Protein AF-A0A1Z5TEG1-F1 (afdb_monomer_lite)

Secondary structure (DSSP, 8-state):
---S----HHHHHHHHHHHHHHHHHHHHHHTGGGGGGG----PPPPTTT--EEEE----TT---GGGG--EEEE-GGG-TT--HHHHHHHHHHTT--SSTHHHHHHHHHHHHH-SS---TTSPP--TT--PPP-----GGGS--HHHHHHHHHHHHHHHHHHHHHHHTT----HHHHHHHHHHHHHHHHHS-------PPPP----------------

Sequence (218 aa):
MYEEDDISSLGHSELEQHRELRDMVRIAAWEMPLLTTLHQPFTPPDRKALPLRWRYTTYMGEHHPASRKVVVEFQPAHIQSLTPPQRAKLCKLAAQNKRFLGDTIQKLLAEAQDTTDTFADVPLDTRHVKRTPKPKFPREWLLTAERKAELEGLRRRELLEEGRKVEGNLLVSGVGAIEQQRAIDAKRAEEPVMAEARQPVGRGKMGRKEMGQQRVQR

InterPro domains:
  IPR019349 Small ribosomal subunit protein mS35, mitochondrial, conserved domain [PF10213] (94-141)
  IPR039848 Small ribosomal subunit protein mS35, mitochondrial [PTHR13490] (2-95)

Radius of gyration: 43.0 Å; chains: 1; bounding box: 97×80×105 Å

pLDDT: mean 82.88, std 16.45, range [39.56, 98.44]

Foldseek 3Di:
DDPPPDDDPVVVVVVVVVVVVVVVVVCVVPVVVVCVVVDDDDDDDDCLVVQKDKDADDPVPDDDPCRPDIDIDGDLVSDPVADPLLSLQLLQQPDDDPPCVVVVVVVSSVVSPDPPDSCPVPDRDCVVPDDDDDDDDDPLPPCDPVNVVVVVVVVVVVVVVVVVCVVVVVDDDPVVVVVVVVVVVVVVVVPPPPDPDDDDDDDDDDDDDDDDDDDDDD

Structure (mmCIF, N/CA/C/O backbone):
data_AF-A0A1Z5TEG1-F1
#
_entry.id   AF-A0A1Z5TEG1-F1
#
loop_
_atom_site.group_PDB
_atom_site.id
_atom_site.type_symbol
_atom_site.label_atom_id
_atom_site.label_alt_id
_atom_site.label_comp_id
_atom_site.label_asym_id
_atom_site.label_entity_id
_atom_site.label_seq_id
_atom_site.pdbx_PDB_ins_code
_atom_site.Cartn_x
_atom_site.Cartn_y
_atom_site.Cartn_z
_atom_site.occupancy
_atom_site.B_iso_or_equiv
_atom_site.auth_seq_id
_atom_site.auth_comp_id
_atom_site.auth_asym_id
_atom_site.auth_atom_id
_atom_site.pdbx_PDB_model_num
ATOM 1 N N . MET A 1 1 ? 61.900 -22.497 -8.285 1.00 68.38 1 MET A N 1
ATOM 2 C CA . MET A 1 1 ? 61.947 -21.122 -7.752 1.00 68.38 1 MET A CA 1
ATOM 3 C C . MET A 1 1 ? 60.593 -20.514 -8.071 1.00 68.38 1 MET A C 1
ATOM 5 O O . MET A 1 1 ? 60.132 -20.745 -9.178 1.00 68.38 1 MET A O 1
ATOM 9 N N . TYR A 1 2 ? 59.900 -19.917 -7.102 1.00 75.56 2 TYR A N 1
ATOM 10 C CA . TYR A 1 2 ? 58.650 -19.195 -7.374 1.00 75.56 2 TYR A CA 1
ATOM 11 C C . TYR A 1 2 ? 59.035 -17.783 -7.823 1.00 75.56 2 TYR A C 1
ATOM 13 O O . TYR A 1 2 ? 59.882 -17.179 -7.169 1.00 75.56 2 TYR A O 1
ATOM 21 N N . GLU A 1 3 ? 58.490 -17.308 -8.942 1.00 86.50 3 GLU A N 1
ATOM 22 C CA . GLU A 1 3 ? 58.915 -16.058 -9.603 1.00 86.50 3 GLU A CA 1
ATOM 23 C C . GLU A 1 3 ? 58.128 -14.824 -9.124 1.00 86.50 3 GLU A C 1
ATOM 25 O O . GLU A 1 3 ? 58.404 -13.723 -9.567 1.00 86.50 3 GLU A O 1
ATOM 30 N N . GLU A 1 4 ? 57.191 -14.989 -8.176 1.00 84.94 4 GLU A N 1
ATOM 31 C CA . GLU A 1 4 ? 56.358 -13.908 -7.600 1.00 84.94 4 GLU A CA 1
ATOM 32 C C . GLU A 1 4 ? 55.455 -13.159 -8.607 1.00 84.94 4 GLU A C 1
ATOM 34 O O . GLU A 1 4 ? 54.822 -12.169 -8.252 1.00 84.94 4 GLU A O 1
ATOM 39 N N . ASP A 1 5 ? 55.300 -13.690 -9.822 1.00 91.44 5 ASP A N 1
ATOM 40 C CA . ASP A 1 5 ? 54.539 -13.066 -10.916 1.00 91.44 5 ASP A CA 1
ATOM 41 C C . ASP A 1 5 ? 53.019 -13.325 -10.885 1.00 91.44 5 ASP A C 1
ATOM 43 O O . ASP A 1 5 ? 52.282 -12.796 -11.720 1.00 91.44 5 ASP A O 1
ATOM 47 N N . ASP A 1 6 ? 52.526 -14.131 -9.938 1.00 91.88 6 ASP A N 1
ATOM 48 C CA . ASP A 1 6 ? 51.104 -14.467 -9.832 1.00 91.88 6 ASP A CA 1
ATOM 49 C C . ASP A 1 6 ? 50.590 -14.433 -8.387 1.00 91.88 6 ASP A C 1
ATOM 51 O O . ASP A 1 6 ? 51.302 -14.751 -7.424 1.00 91.88 6 ASP A O 1
ATOM 55 N N . ILE A 1 7 ? 49.323 -14.047 -8.247 1.00 93.31 7 ILE A N 1
ATOM 56 C CA . ILE A 1 7 ? 48.611 -13.965 -6.973 1.00 93.31 7 ILE A CA 1
ATOM 57 C C . ILE A 1 7 ? 47.849 -15.260 -6.681 1.00 93.31 7 ILE A C 1
ATOM 59 O O . ILE A 1 7 ? 47.614 -16.102 -7.545 1.00 93.31 7 ILE A O 1
ATOM 63 N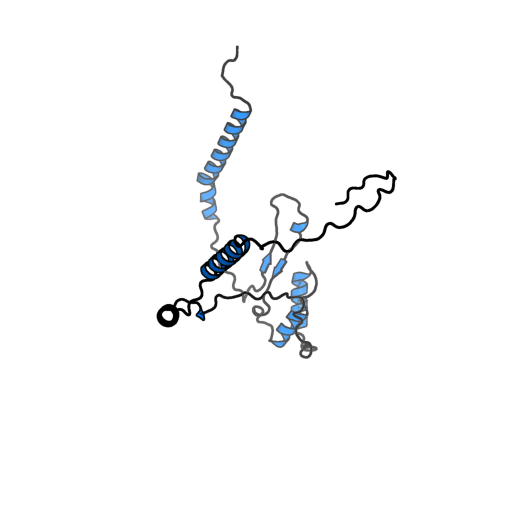 N . SER A 1 8 ? 47.434 -15.430 -5.426 1.00 94.56 8 SER A N 1
ATOM 64 C CA . SER A 1 8 ? 46.619 -16.580 -5.030 1.00 94.56 8 SER A CA 1
ATOM 65 C C . SER A 1 8 ? 45.250 -16.574 -5.725 1.00 94.56 8 SER A C 1
ATOM 67 O O . SER A 1 8 ? 44.748 -15.532 -6.148 1.00 94.56 8 SER A O 1
ATOM 69 N N . SER A 1 9 ? 44.588 -17.733 -5.782 1.00 94.44 9 SER A N 1
ATOM 70 C CA . SER A 1 9 ? 43.227 -17.848 -6.329 1.00 94.44 9 SER A CA 1
ATOM 71 C C . SER A 1 9 ? 42.217 -16.930 -5.627 1.00 94.44 9 SER A C 1
ATOM 73 O O . SER A 1 9 ? 41.330 -16.380 -6.278 1.00 94.44 9 SER A O 1
ATOM 75 N N . LEU A 1 10 ? 42.378 -16.715 -4.315 1.00 96.75 10 LEU A N 1
ATOM 76 C CA . LEU A 1 10 ? 41.586 -15.745 -3.559 1.00 96.75 10 LEU A CA 1
ATOM 77 C C . LEU A 1 10 ? 41.874 -14.311 -4.031 1.00 96.75 10 LEU A C 1
ATOM 79 O O . LEU A 1 10 ? 40.934 -13.563 -4.287 1.00 96.75 10 LEU A O 1
ATOM 83 N N . GLY A 1 11 ? 43.147 -13.956 -4.234 1.00 96.06 11 GLY A N 1
ATOM 84 C CA . GLY A 1 11 ? 43.536 -12.649 -4.772 1.00 96.06 11 GLY A CA 1
ATOM 85 C C . GLY A 1 11 ? 42.970 -12.388 -6.171 1.00 96.06 11 GLY A C 1
ATOM 86 O O . GLY A 1 11 ? 42.481 -11.293 -6.440 1.00 96.06 11 GLY A O 1
ATOM 87 N N . HIS A 1 12 ? 42.949 -13.399 -7.047 1.00 96.69 12 HIS A N 1
ATOM 88 C CA . HIS A 1 12 ? 42.282 -13.297 -8.353 1.00 96.69 12 HIS A CA 1
ATOM 89 C C . HIS A 1 12 ? 40.778 -13.056 -8.222 1.00 96.69 12 HIS A C 1
ATOM 91 O O . HIS A 1 12 ? 40.229 -12.244 -8.962 1.00 96.69 12 HIS A O 1
ATOM 97 N N . SER A 1 13 ? 40.110 -13.709 -7.264 1.00 96.38 13 SER A N 1
ATOM 98 C CA . SER A 1 13 ? 38.674 -13.502 -7.037 1.00 96.38 13 SER A CA 1
ATOM 99 C C . SER A 1 13 ? 38.347 -12.076 -6.574 1.00 96.38 13 SER A C 1
ATOM 101 O O . SER A 1 13 ? 37.372 -11.490 -7.040 1.00 96.38 13 SER A O 1
ATOM 103 N N . GLU A 1 14 ? 39.190 -11.482 -5.724 1.00 96.69 14 GLU A N 1
ATOM 104 C CA . GLU A 1 14 ? 39.048 -10.087 -5.290 1.00 96.69 14 GLU A CA 1
ATOM 105 C C . GLU A 1 14 ? 39.321 -9.108 -6.440 1.00 96.69 14 GLU A C 1
ATOM 107 O O . GLU A 1 14 ? 38.590 -8.131 -6.627 1.00 96.69 14 GLU A O 1
ATOM 112 N N . LEU A 1 15 ? 40.348 -9.384 -7.252 1.00 96.56 15 LEU A N 1
ATOM 113 C CA . LEU A 1 15 ? 40.661 -8.589 -8.437 1.00 96.56 15 LEU A CA 1
ATOM 114 C C . LEU A 1 15 ? 39.496 -8.596 -9.438 1.00 96.56 15 LEU A C 1
ATOM 116 O O . LEU A 1 15 ? 39.177 -7.549 -10.006 1.00 96.56 15 LEU A O 1
ATOM 120 N N . GLU A 1 16 ? 38.851 -9.747 -9.637 1.00 96.88 16 GLU A N 1
ATOM 121 C CA . GLU A 1 16 ? 37.709 -9.889 -10.541 1.00 96.88 16 GLU A CA 1
ATOM 122 C C . GLU A 1 16 ? 36.486 -9.114 -10.038 1.00 96.88 16 GLU A C 1
ATOM 124 O O . GLU A 1 16 ? 35.925 -8.318 -10.788 1.00 96.88 16 GLU A O 1
ATOM 129 N N . GLN A 1 17 ? 36.154 -9.207 -8.746 1.00 97.38 17 GLN A N 1
ATOM 130 C CA . GLN A 1 17 ? 35.106 -8.372 -8.139 1.00 97.38 17 GLN A CA 1
ATOM 131 C C . GLN A 1 17 ? 35.371 -6.875 -8.349 1.00 97.38 17 GLN A C 1
ATOM 133 O O . GLN A 1 17 ? 34.463 -6.093 -8.644 1.00 97.38 17 GLN A O 1
ATOM 138 N N . HIS A 1 18 ? 36.630 -6.449 -8.219 1.00 97.88 18 HIS A N 1
ATOM 139 C CA . HIS A 1 18 ? 36.997 -5.058 -8.451 1.00 97.88 18 HIS A CA 1
ATOM 140 C C . HIS A 1 18 ? 36.838 -4.653 -9.928 1.00 97.88 18 HIS A C 1
ATOM 142 O O . HIS A 1 18 ? 36.451 -3.517 -10.215 1.00 97.88 18 HIS A O 1
ATOM 148 N N . ARG A 1 19 ? 37.104 -5.557 -10.879 1.00 97.81 19 ARG A N 1
ATOM 149 C CA . ARG A 1 19 ? 36.841 -5.327 -12.311 1.00 97.81 19 ARG A CA 1
ATOM 150 C C . ARG A 1 19 ? 35.345 -5.194 -12.585 1.00 97.81 19 ARG A C 1
ATOM 152 O O . ARG A 1 19 ? 34.954 -4.202 -13.197 1.00 97.81 19 ARG A O 1
ATOM 159 N N . GLU A 1 20 ? 34.523 -6.093 -12.047 1.00 97.81 20 GLU A N 1
ATOM 160 C CA . GLU A 1 20 ? 33.058 -6.025 -12.152 1.00 97.81 20 GLU A CA 1
ATOM 161 C C . GLU A 1 20 ? 32.520 -4.691 -11.616 1.00 97.81 20 GLU A C 1
ATOM 163 O O . GLU A 1 20 ? 31.719 -4.019 -12.270 1.00 97.81 20 GLU A O 1
ATOM 168 N N . LEU A 1 21 ? 33.011 -4.249 -10.454 1.00 98.12 21 LEU A N 1
ATOM 169 C CA . LEU A 1 21 ? 32.634 -2.960 -9.876 1.00 98.12 21 LEU A CA 1
ATOM 170 C C . LEU A 1 21 ? 32.994 -1.806 -10.815 1.00 98.12 21 LEU A C 1
ATOM 172 O O . LEU A 1 21 ? 32.171 -0.919 -11.051 1.00 98.12 21 LEU A O 1
ATOM 176 N N . ARG A 1 22 ? 34.210 -1.804 -11.370 1.00 97.94 22 ARG A N 1
ATOM 177 C CA . ARG A 1 22 ? 34.641 -0.764 -12.316 1.00 97.94 22 ARG A CA 1
ATOM 178 C C . ARG A 1 22 ? 33.792 -0.755 -13.579 1.00 97.94 22 ARG A C 1
ATOM 180 O O . ARG A 1 22 ? 33.526 0.326 -14.104 1.00 97.94 22 ARG A O 1
ATOM 187 N N . ASP A 1 23 ? 33.354 -1.916 -14.045 1.00 98.19 23 ASP A N 1
ATOM 188 C CA . ASP A 1 23 ? 32.454 -2.031 -15.186 1.00 98.19 23 ASP A CA 1
ATOM 189 C C . ASP A 1 23 ? 31.074 -1.447 -14.863 1.00 98.19 23 ASP A C 1
ATOM 191 O O . ASP A 1 23 ? 30.570 -0.629 -15.633 1.00 98.19 23 ASP A O 1
ATOM 195 N N . MET A 1 24 ? 30.516 -1.737 -13.682 1.00 98.12 24 MET A N 1
ATOM 196 C CA . MET A 1 24 ? 29.267 -1.115 -13.224 1.00 98.12 24 MET A CA 1
ATOM 197 C C . MET A 1 24 ? 29.393 0.407 -13.090 1.00 98.12 24 MET A C 1
ATOM 199 O O . MET A 1 24 ? 28.499 1.142 -13.510 1.00 98.12 24 MET A O 1
ATOM 203 N N . VAL A 1 25 ? 30.517 0.905 -12.561 1.00 98.31 25 VAL A N 1
ATOM 204 C CA . VAL A 1 25 ? 30.799 2.348 -12.472 1.00 98.31 25 VAL A CA 1
ATOM 205 C C . VAL A 1 25 ? 30.913 2.974 -13.862 1.00 98.31 25 VAL A C 1
ATOM 207 O O . VAL A 1 25 ? 30.425 4.083 -14.072 1.00 98.31 25 VAL A O 1
ATOM 210 N N . ARG A 1 26 ? 31.507 2.271 -14.833 1.00 98.44 26 ARG A N 1
ATOM 211 C CA . ARG A 1 26 ? 31.599 2.741 -16.221 1.00 98.44 26 ARG A CA 1
ATOM 212 C C . ARG A 1 26 ? 30.210 2.867 -16.851 1.00 98.44 26 ARG A C 1
ATOM 214 O O . ARG A 1 26 ? 29.915 3.912 -17.424 1.00 98.44 26 ARG A O 1
ATOM 221 N N . ILE A 1 27 ? 29.352 1.859 -16.686 1.00 98.00 27 ILE A N 1
ATOM 222 C CA . ILE A 1 27 ? 27.951 1.892 -17.141 1.00 98.00 27 ILE A CA 1
ATOM 223 C C . ILE A 1 27 ? 27.207 3.055 -16.471 1.00 98.00 27 ILE A C 1
ATOM 225 O O . ILE A 1 27 ? 26.532 3.837 -17.139 1.00 98.00 27 ILE A O 1
ATOM 229 N N . ALA A 1 28 ? 27.376 3.234 -15.160 1.00 97.62 28 ALA A N 1
ATOM 230 C CA . ALA A 1 28 ? 26.744 4.323 -14.422 1.00 97.62 28 ALA A CA 1
ATOM 231 C C . ALA A 1 28 ? 27.197 5.717 -14.884 1.00 97.62 28 ALA A C 1
ATOM 233 O O . ALA A 1 28 ? 26.381 6.633 -14.954 1.00 97.62 28 ALA A O 1
ATOM 234 N N . ALA A 1 29 ? 28.479 5.884 -15.205 1.00 97.56 29 ALA A N 1
ATOM 235 C CA . ALA A 1 29 ? 29.028 7.165 -15.633 1.00 97.56 29 ALA A CA 1
ATOM 236 C C . ALA A 1 29 ? 28.667 7.514 -17.083 1.00 97.56 29 ALA A C 1
ATOM 238 O O . ALA A 1 29 ? 28.408 8.680 -17.377 1.00 97.56 29 ALA A O 1
ATOM 239 N N . TRP A 1 30 ? 28.655 6.527 -17.984 1.00 97.00 30 TRP A N 1
ATOM 240 C CA . TRP A 1 30 ? 28.601 6.782 -19.427 1.00 97.00 30 TRP A CA 1
ATOM 241 C C . TRP A 1 30 ? 27.304 6.330 -20.100 1.00 97.00 30 TRP A C 1
ATOM 243 O O . TRP A 1 30 ? 26.863 6.987 -21.039 1.00 97.00 30 TRP A O 1
ATOM 253 N N . GLU A 1 31 ? 26.661 5.262 -19.622 1.00 97.19 31 GLU A N 1
ATOM 254 C CA . GLU A 1 31 ? 25.432 4.732 -20.230 1.00 97.19 31 GLU A CA 1
ATOM 255 C C . GLU A 1 31 ? 24.169 5.226 -19.521 1.00 97.19 31 GLU A C 1
ATOM 257 O O . GLU A 1 31 ? 23.222 5.661 -20.176 1.00 97.19 31 GLU A O 1
ATOM 262 N N . MET A 1 32 ? 24.144 5.228 -18.183 1.00 96.12 32 MET A N 1
ATOM 263 C CA . MET A 1 32 ? 22.961 5.655 -17.419 1.00 96.12 32 MET A CA 1
ATOM 264 C C . MET A 1 32 ? 22.486 7.082 -17.753 1.00 96.12 32 MET A C 1
ATOM 266 O O . MET A 1 32 ? 21.273 7.267 -17.871 1.00 96.12 32 MET A O 1
ATOM 270 N N . PRO A 1 33 ? 23.355 8.096 -17.969 1.00 97.06 33 PRO A N 1
ATOM 271 C CA . PRO A 1 33 ? 22.891 9.431 -18.352 1.00 97.06 33 PRO A CA 1
ATOM 272 C C . PRO A 1 33 ? 22.141 9.449 -19.689 1.00 97.06 33 PRO A C 1
ATOM 274 O O . PRO A 1 33 ? 21.236 10.267 -19.866 1.00 97.06 33 PRO A O 1
ATOM 277 N N . LEU A 1 34 ? 22.452 8.521 -20.603 1.00 96.75 34 LEU A N 1
ATOM 278 C CA . LEU A 1 34 ? 21.774 8.401 -21.895 1.00 96.75 34 LEU A CA 1
ATOM 279 C C . LEU A 1 34 ? 20.308 7.983 -21.729 1.00 96.75 34 LEU A C 1
ATOM 281 O O . LEU A 1 34 ? 19.472 8.388 -22.537 1.00 96.75 34 LEU A O 1
ATOM 285 N N . LEU A 1 35 ? 19.956 7.270 -20.651 1.00 96.06 35 LEU A N 1
ATOM 286 C CA . LEU A 1 35 ? 18.567 6.895 -20.348 1.00 96.06 35 LEU A CA 1
ATOM 287 C C . LEU A 1 35 ? 17.663 8.108 -20.100 1.00 96.06 35 LEU A C 1
ATOM 289 O O . LEU A 1 35 ? 16.452 8.010 -20.292 1.00 96.06 35 LEU A O 1
ATOM 293 N N . THR A 1 36 ? 18.232 9.265 -19.744 1.00 95.94 36 THR A N 1
ATOM 294 C CA . THR A 1 36 ? 17.483 10.524 -19.596 1.00 95.94 36 THR A CA 1
ATOM 295 C C . THR A 1 36 ? 16.748 10.894 -20.885 1.00 95.94 36 THR A C 1
ATOM 297 O O . THR A 1 36 ? 15.650 11.439 -20.833 1.00 95.94 36 THR A O 1
ATOM 300 N N . THR A 1 37 ? 17.307 10.547 -22.049 1.00 95.94 37 THR A N 1
ATOM 301 C CA . THR A 1 37 ? 16.676 10.809 -23.354 1.00 95.94 37 THR A CA 1
ATOM 302 C C . THR A 1 37 ? 15.395 10.002 -23.575 1.00 95.94 37 THR A C 1
ATOM 304 O O . THR A 1 37 ? 14.508 10.441 -24.302 1.00 95.94 37 THR A O 1
ATOM 307 N N . LEU A 1 38 ? 15.271 8.847 -22.916 1.00 96.56 38 LEU A N 1
ATOM 308 C CA . LEU A 1 38 ? 14.116 7.950 -22.992 1.00 96.56 38 LEU A CA 1
ATOM 309 C C . LEU A 1 38 ? 13.115 8.189 -21.852 1.00 96.56 38 LEU A C 1
ATOM 311 O O . LEU A 1 38 ? 12.121 7.471 -21.731 1.00 96.56 38 LEU A O 1
ATOM 315 N N . HIS A 1 39 ? 13.375 9.176 -20.992 1.00 96.38 39 HIS A N 1
ATOM 316 C CA . HIS A 1 39 ? 12.526 9.472 -19.852 1.00 96.38 39 HIS A CA 1
ATOM 317 C C . HIS A 1 39 ? 11.168 10.024 -20.297 1.00 96.38 39 HIS A C 1
ATOM 319 O O . HIS A 1 39 ? 11.077 10.986 -21.058 1.00 96.38 39 HIS A O 1
ATOM 325 N N . GLN A 1 40 ? 10.102 9.449 -19.743 1.00 95.50 40 GLN A N 1
ATOM 326 C CA . GLN A 1 40 ? 8.751 9.989 -19.836 1.00 95.50 40 GLN A CA 1
ATOM 327 C C . GLN A 1 40 ? 8.311 10.478 -18.449 1.00 95.50 40 GLN A C 1
ATOM 329 O O . GLN A 1 40 ? 8.408 9.707 -17.485 1.00 95.50 40 GLN A O 1
ATOM 334 N N . PRO A 1 41 ? 7.822 11.728 -18.316 1.00 96.00 41 PRO A N 1
ATOM 335 C CA . PRO A 1 41 ? 7.363 12.237 -17.033 1.00 96.00 41 PRO A CA 1
ATOM 336 C C . PRO A 1 41 ? 6.126 11.467 -16.564 1.00 96.00 41 PRO A C 1
ATOM 338 O O . PRO A 1 41 ? 5.229 11.146 -17.346 1.00 96.00 41 PRO A O 1
ATOM 341 N N . PHE A 1 42 ? 6.056 11.191 -15.263 1.00 96.62 42 PHE A N 1
ATOM 342 C CA . PHE A 1 42 ? 4.901 10.515 -14.686 1.00 96.62 42 PHE A CA 1
ATOM 343 C C . PHE A 1 42 ? 3.678 11.437 -14.683 1.00 96.62 42 PHE A C 1
ATOM 345 O O . PHE A 1 42 ? 3.635 12.434 -13.962 1.00 96.62 42 PHE A O 1
ATOM 352 N N . THR A 1 43 ? 2.650 11.061 -15.439 1.00 93.88 43 THR A N 1
ATOM 353 C CA . THR A 1 43 ? 1.330 11.691 -15.379 1.00 93.88 43 THR A CA 1
ATOM 354 C C . THR A 1 43 ? 0.391 10.838 -14.524 1.00 93.88 43 THR A C 1
ATOM 356 O O . THR A 1 43 ? 0.189 9.662 -14.849 1.00 93.88 43 THR A O 1
ATOM 359 N N . PRO A 1 44 ? -0.210 11.377 -13.446 1.00 93.25 44 PRO A N 1
ATOM 360 C CA . PRO A 1 44 ? -1.139 10.608 -12.631 1.00 93.25 44 PRO A CA 1
ATOM 361 C C . PRO A 1 44 ? -2.369 10.210 -13.467 1.00 93.25 44 PRO A C 1
ATOM 363 O O . PRO A 1 44 ? -2.957 11.072 -14.123 1.00 93.25 44 PRO A O 1
ATOM 366 N N . PRO A 1 45 ? -2.791 8.932 -13.454 1.00 89.62 45 PRO A N 1
ATOM 367 C CA . PRO A 1 45 ? -3.967 8.509 -14.202 1.00 89.62 45 PRO A CA 1
ATOM 368 C C . PRO A 1 45 ? -5.233 9.106 -13.581 1.00 89.62 45 PRO A C 1
ATOM 370 O O . PRO A 1 45 ? -5.439 9.018 -12.364 1.00 89.62 45 PRO A O 1
ATOM 373 N N . ASP A 1 46 ? -6.108 9.674 -14.415 1.00 89.25 46 ASP A N 1
ATOM 374 C CA . ASP A 1 46 ? -7.429 10.097 -13.958 1.00 89.25 46 ASP A CA 1
ATOM 375 C C . ASP A 1 46 ? -8.267 8.862 -13.612 1.00 89.25 46 ASP A C 1
ATOM 377 O O . ASP A 1 46 ? -8.599 8.037 -14.464 1.00 89.25 46 ASP A O 1
ATOM 381 N N . ARG A 1 47 ? -8.630 8.744 -12.334 1.00 83.44 47 ARG A N 1
ATOM 382 C CA . ARG A 1 47 ? -9.383 7.605 -11.794 1.00 83.44 47 ARG A CA 1
ATOM 383 C C . ARG A 1 47 ? -10.799 7.515 -12.353 1.00 83.44 47 ARG A C 1
ATOM 385 O O . ARG A 1 47 ? -11.400 6.449 -12.273 1.00 83.44 47 ARG A O 1
ATOM 392 N N . LYS A 1 48 ? -11.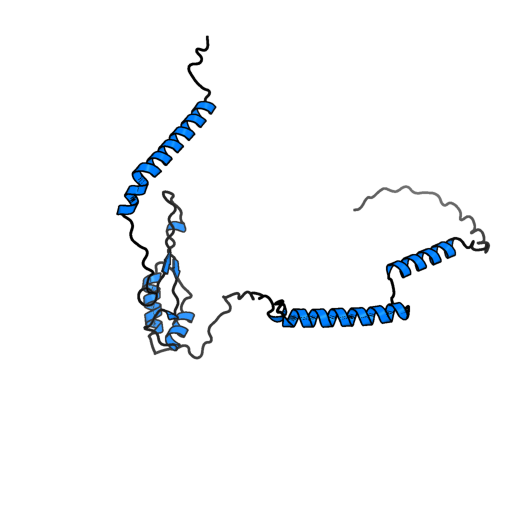336 8.618 -12.882 1.00 82.88 48 LYS A N 1
ATOM 393 C CA . LYS A 1 48 ? -12.650 8.655 -13.531 1.00 82.88 48 LYS A CA 1
ATOM 394 C C . LYS A 1 48 ? -12.606 8.023 -14.922 1.00 82.88 48 LYS A C 1
ATOM 396 O O . LYS A 1 48 ? -13.493 7.247 -15.255 1.00 82.88 48 LYS A O 1
ATOM 401 N N . ALA A 1 49 ? -11.570 8.338 -15.700 1.00 85.31 49 ALA A N 1
ATOM 402 C CA . ALA A 1 49 ? -11.370 7.798 -17.043 1.00 85.31 49 ALA A CA 1
ATOM 403 C C . ALA A 1 49 ? -10.809 6.365 -17.021 1.00 85.31 49 ALA A C 1
ATOM 405 O O . ALA A 1 49 ? -11.231 5.514 -17.798 1.00 85.31 49 ALA A O 1
ATOM 406 N N . LEU A 1 50 ? -9.880 6.083 -16.104 1.00 84.50 50 LEU A N 1
ATOM 407 C CA . LEU A 1 50 ? -9.195 4.797 -15.957 1.00 84.50 50 LEU A CA 1
ATOM 408 C C . LEU A 1 50 ? -9.416 4.240 -14.537 1.00 84.50 50 LEU A C 1
ATOM 410 O O . LEU A 1 50 ? -8.519 4.296 -13.691 1.00 84.50 50 LEU A O 1
ATOM 414 N N . PRO A 1 51 ? -10.612 3.696 -14.237 1.00 86.88 51 PRO A N 1
ATOM 415 C CA . PRO A 1 51 ? -10.959 3.234 -12.891 1.00 86.88 51 PRO A CA 1
ATOM 416 C C . PRO A 1 51 ? -10.293 1.906 -12.492 1.00 86.88 51 PRO A C 1
ATOM 418 O O . PRO A 1 51 ? -10.290 1.560 -11.308 1.00 86.88 51 PRO A O 1
ATOM 421 N N . LEU A 1 52 ? -9.755 1.152 -13.457 1.00 88.31 52 LEU A N 1
ATOM 422 C CA . LEU A 1 52 ? -9.183 -0.179 -13.249 1.00 88.31 52 LEU A CA 1
ATOM 423 C C . LEU A 1 52 ? -7.668 -0.112 -13.026 1.00 88.31 52 LEU A C 1
ATOM 425 O O . LEU A 1 52 ? -6.931 0.434 -13.845 1.00 88.31 52 LEU A O 1
ATOM 429 N N . ARG A 1 53 ? -7.188 -0.749 -11.956 1.00 90.44 53 ARG A N 1
ATOM 430 C CA . ARG A 1 53 ? -5.763 -0.943 -11.674 1.00 90.44 53 ARG A CA 1
ATOM 431 C C . ARG A 1 53 ? -5.369 -2.393 -11.920 1.00 90.44 53 ARG A C 1
ATOM 433 O O . ARG A 1 53 ? -5.819 -3.285 -11.204 1.00 90.44 53 ARG A O 1
ATOM 440 N N . TRP A 1 54 ? -4.484 -2.615 -12.886 1.00 89.19 54 TRP A N 1
ATOM 441 C CA . TRP A 1 54 ? -3.937 -3.933 -13.208 1.00 89.19 54 TRP A CA 1
ATOM 442 C C . TRP A 1 54 ? -2.560 -4.128 -12.571 1.00 89.19 54 TRP A C 1
ATOM 444 O O . TRP A 1 54 ? -1.729 -3.222 -12.586 1.00 89.19 54 TRP A O 1
ATOM 454 N N . ARG A 1 55 ? -2.304 -5.320 -12.026 1.00 90.75 55 ARG A N 1
ATOM 455 C CA . ARG A 1 55 ? -1.007 -5.711 -11.464 1.00 90.75 55 ARG A CA 1
ATOM 456 C C . ARG A 1 55 ? -0.499 -6.987 -12.121 1.00 90.75 55 ARG A C 1
ATOM 458 O O . ARG A 1 55 ? -1.148 -8.035 -12.040 1.00 90.75 55 ARG A O 1
ATOM 465 N N . TYR A 1 56 ? 0.696 -6.878 -12.687 1.00 89.88 56 TYR A N 1
ATOM 466 C CA . TYR A 1 56 ? 1.464 -7.959 -13.296 1.00 89.88 56 TYR A CA 1
ATOM 467 C C . TYR A 1 56 ? 2.681 -8.274 -12.423 1.00 89.88 56 TYR A C 1
ATOM 469 O O . TYR A 1 56 ? 3.178 -7.404 -11.708 1.00 89.88 56 TYR A O 1
ATOM 477 N N . THR A 1 57 ? 3.135 -9.522 -12.441 1.00 90.69 57 THR A N 1
ATOM 478 C CA . THR A 1 57 ? 4.306 -9.971 -11.677 1.00 90.69 57 THR A CA 1
ATOM 479 C C . THR A 1 57 ? 5.264 -10.701 -12.602 1.00 90.69 57 THR A C 1
ATOM 481 O O . THR A 1 57 ? 4.864 -11.688 -13.221 1.00 90.69 57 THR A O 1
ATOM 484 N N . THR A 1 58 ? 6.515 -10.250 -12.647 1.00 91.12 58 THR A N 1
ATOM 485 C CA . THR A 1 58 ? 7.575 -10.793 -13.506 1.00 91.12 58 THR A CA 1
ATOM 486 C C . THR A 1 58 ? 8.788 -11.136 -12.645 1.00 91.12 58 THR A C 1
ATOM 488 O O . THR A 1 58 ? 9.108 -10.385 -11.730 1.00 91.12 58 THR A O 1
ATOM 491 N N . TYR A 1 59 ? 9.449 -12.257 -12.942 1.00 94.19 59 TYR A N 1
ATOM 492 C CA . TYR A 1 59 ? 10.595 -12.791 -12.187 1.00 94.19 59 TYR A CA 1
ATOM 493 C C . TYR A 1 59 ? 11.916 -12.693 -12.979 1.00 94.19 59 TYR A C 1
ATOM 495 O O . TYR A 1 59 ? 12.819 -13.489 -12.783 1.00 94.19 59 TYR A O 1
ATOM 503 N N . MET A 1 60 ? 11.996 -11.741 -13.918 1.00 91.88 60 MET A N 1
ATOM 504 C CA . MET A 1 60 ? 13.213 -11.337 -14.647 1.00 91.88 60 MET A CA 1
ATOM 505 C C . MET A 1 60 ? 14.131 -12.492 -15.087 1.00 91.88 60 MET A C 1
ATOM 507 O O . MET A 1 60 ? 15.268 -12.596 -14.650 1.00 91.88 60 MET A O 1
ATOM 511 N N . GLY A 1 61 ? 13.625 -13.351 -15.978 1.00 90.81 61 GLY A N 1
ATOM 512 C CA . GLY A 1 61 ? 14.372 -14.484 -16.544 1.00 90.81 61 GLY A CA 1
ATOM 513 C C . GLY A 1 61 ? 14.004 -15.839 -15.937 1.00 90.81 61 GLY A C 1
ATOM 514 O O . GLY A 1 61 ? 14.164 -16.861 -16.598 1.00 90.81 61 GLY A O 1
ATOM 515 N N . GLU A 1 62 ? 13.416 -15.865 -14.740 1.00 94.88 62 GLU A N 1
ATOM 516 C CA . GLU A 1 62 ? 12.997 -17.112 -14.098 1.00 94.88 62 GLU A CA 1
ATOM 517 C C . GLU A 1 62 ? 11.569 -17.533 -14.476 1.00 94.88 62 GLU A C 1
ATOM 519 O O . GLU A 1 62 ? 10.620 -16.735 -14.495 1.00 94.88 62 GLU A O 1
ATOM 524 N N . HIS A 1 63 ? 11.383 -18.834 -14.715 1.00 93.94 63 HIS A N 1
ATOM 525 C CA . HIS A 1 63 ? 10.056 -19.407 -14.912 1.00 93.94 63 HIS A CA 1
ATOM 526 C C . HIS A 1 63 ? 9.369 -19.660 -13.567 1.00 93.94 63 HIS A C 1
ATOM 528 O O . HIS A 1 63 ? 9.563 -20.699 -12.941 1.00 93.94 63 HIS A O 1
ATOM 534 N N . HIS A 1 64 ? 8.509 -18.732 -13.140 1.00 93.06 64 HIS A N 1
ATOM 535 C CA . HIS A 1 64 ? 7.729 -18.893 -11.913 1.00 93.06 64 HIS A CA 1
ATOM 536 C C . HIS A 1 64 ? 6.233 -19.105 -12.208 1.00 93.06 64 HIS A C 1
ATOM 538 O O . HIS A 1 64 ? 5.641 -18.315 -12.954 1.00 93.06 64 HIS A O 1
ATOM 544 N N . PRO A 1 65 ? 5.549 -20.092 -11.595 1.00 92.50 65 PRO A N 1
ATOM 545 C CA . PRO A 1 65 ? 4.132 -20.366 -11.863 1.00 92.50 65 PRO A CA 1
ATOM 546 C C . PRO A 1 65 ? 3.208 -19.189 -11.511 1.00 92.50 65 PRO A C 1
ATOM 548 O O . PRO A 1 65 ? 2.192 -18.971 -12.175 1.00 92.50 65 PRO A O 1
ATOM 551 N N . ALA A 1 66 ? 3.573 -18.371 -10.517 1.00 87.06 66 ALA A N 1
ATOM 552 C CA . ALA A 1 66 ? 2.785 -17.194 -10.147 1.00 87.06 66 ALA A CA 1
ATOM 553 C C . ALA A 1 66 ? 2.855 -16.049 -11.172 1.00 87.06 66 ALA A C 1
ATOM 555 O O . ALA A 1 66 ? 1.989 -15.178 -11.132 1.00 87.06 66 ALA A O 1
ATOM 556 N N . SER A 1 67 ? 3.803 -16.063 -12.120 1.00 85.94 67 SER A N 1
ATOM 557 C CA . SER A 1 67 ? 3.892 -15.046 -13.186 1.00 85.94 67 SER A CA 1
ATOM 558 C C . SER A 1 67 ? 2.605 -14.939 -14.018 1.00 85.94 67 SER A C 1
ATOM 560 O O . SER A 1 67 ? 2.255 -13.876 -14.520 1.00 85.94 67 SER A O 1
ATOM 562 N N . ARG A 1 68 ? 1.828 -16.028 -14.101 1.00 85.44 68 ARG A N 1
ATOM 563 C CA . ARG A 1 68 ? 0.568 -16.098 -14.861 1.00 85.44 68 ARG A CA 1
ATOM 564 C C . ARG A 1 68 ? -0.590 -15.335 -14.197 1.00 85.44 68 ARG A C 1
ATOM 566 O O . ARG A 1 68 ? -1.634 -15.132 -14.825 1.00 85.44 68 ARG A O 1
ATOM 573 N N . LYS A 1 69 ? -0.451 -14.942 -12.924 1.00 85.69 69 LYS A N 1
ATOM 574 C CA . LYS A 1 69 ? -1.500 -14.314 -12.107 1.00 85.69 69 LYS A CA 1
ATOM 575 C C . LYS A 1 69 ? -1.563 -12.799 -12.356 1.00 85.69 69 LYS A C 1
ATOM 577 O O . LYS A 1 69 ? -0.696 -12.066 -11.911 1.00 85.69 69 LYS A O 1
ATOM 582 N N . VAL A 1 70 ? -2.679 -12.310 -12.907 1.00 86.38 70 VAL A N 1
ATOM 583 C CA . VAL A 1 70 ? -2.911 -10.862 -13.145 1.00 86.38 70 VAL A CA 1
ATOM 584 C C . VAL A 1 70 ? -3.987 -10.303 -12.222 1.00 86.38 70 VAL A C 1
ATOM 586 O O . VAL A 1 70 ? -5.128 -10.719 -12.326 1.00 86.38 70 VAL A O 1
ATOM 589 N N . VAL A 1 71 ? -3.686 -9.426 -11.272 1.00 87.88 71 VAL A N 1
ATOM 590 C CA . VAL A 1 71 ? -4.710 -8.906 -10.333 1.00 87.88 71 VAL A CA 1
ATOM 591 C C . VAL A 1 71 ? -5.341 -7.626 -10.890 1.00 87.88 71 VAL A C 1
ATOM 593 O O . VAL A 1 71 ? -4.610 -6.774 -11.382 1.00 87.88 71 VAL A O 1
ATOM 596 N N . VAL A 1 72 ? -6.669 -7.496 -10.803 1.00 87.00 72 VAL A N 1
ATOM 597 C CA . VAL A 1 72 ? -7.391 -6.247 -11.090 1.00 87.00 72 VAL A CA 1
ATOM 598 C C . VAL A 1 72 ? -8.018 -5.722 -9.809 1.00 87.00 72 VAL A C 1
ATOM 600 O O . VAL A 1 72 ? -8.572 -6.492 -9.024 1.00 87.00 72 VAL A O 1
ATOM 603 N N . GLU A 1 73 ? -7.915 -4.420 -9.594 1.00 87.19 73 GLU A N 1
ATOM 604 C CA . GLU A 1 73 ? -8.492 -3.730 -8.448 1.00 87.19 73 GLU A CA 1
ATOM 605 C C . GLU A 1 73 ? -9.174 -2.456 -8.935 1.00 87.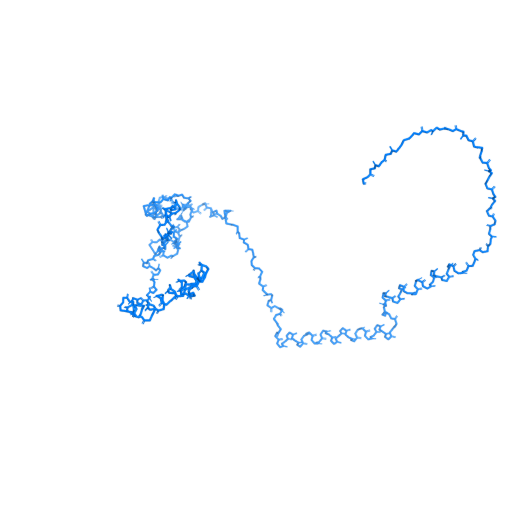19 73 GLU A C 1
ATOM 607 O O . GLU A 1 73 ? -8.609 -1.709 -9.731 1.00 87.19 73 GLU A O 1
ATOM 612 N N . PHE A 1 74 ? -10.387 -2.195 -8.465 1.00 87.94 74 PHE A N 1
ATOM 613 C CA . PHE A 1 74 ? -11.114 -0.974 -8.791 1.00 87.94 74 PHE A CA 1
ATOM 614 C C . PHE A 1 74 ? -12.036 -0.586 -7.638 1.00 87.94 74 PHE A C 1
ATOM 616 O O . PHE A 1 74 ? -12.382 -1.411 -6.792 1.00 87.94 74 PHE A O 1
ATOM 623 N N . GLN A 1 75 ? -12.423 0.686 -7.593 1.00 87.25 75 GLN A N 1
ATOM 624 C CA . GLN A 1 75 ? -13.412 1.172 -6.635 1.00 87.25 75 GLN A CA 1
ATOM 625 C C . GLN A 1 75 ? -14.766 1.306 -7.339 1.00 87.25 75 GLN A C 1
ATOM 627 O O . GLN A 1 75 ? -14.832 2.006 -8.352 1.00 87.25 75 GLN A O 1
ATOM 632 N N . PRO A 1 76 ? -15.858 0.727 -6.800 1.00 85.38 76 PRO A N 1
ATOM 633 C CA . PRO A 1 76 ? -17.195 0.869 -7.385 1.00 85.38 76 PRO A CA 1
ATOM 634 C C . PRO A 1 76 ? -17.627 2.332 -7.570 1.00 85.38 76 PRO A C 1
ATOM 636 O O . PRO A 1 76 ? -18.377 2.650 -8.483 1.00 85.38 76 PRO A O 1
ATOM 639 N N . ALA A 1 77 ? -17.120 3.241 -6.729 1.00 86.31 77 ALA A N 1
ATOM 640 C CA . ALA A 1 77 ? -17.412 4.672 -6.795 1.00 86.31 77 ALA A CA 1
ATOM 641 C C . ALA A 1 77 ? -16.806 5.389 -8.015 1.00 86.31 77 ALA A C 1
ATOM 643 O O . ALA A 1 77 ? -17.309 6.441 -8.402 1.00 86.31 77 ALA A O 1
ATOM 644 N N . HIS A 1 78 ? -15.734 4.854 -8.608 1.00 85.75 78 HIS A N 1
ATOM 645 C CA . HIS A 1 78 ? -15.082 5.469 -9.768 1.00 85.75 78 HIS A CA 1
ATOM 646 C C . HIS A 1 78 ? -15.773 5.133 -11.094 1.00 85.75 78 HIS A C 1
ATOM 648 O O . HIS A 1 78 ? -15.519 5.795 -12.096 1.00 85.75 78 HIS A O 1
ATOM 654 N N . ILE A 1 79 ? -16.678 4.151 -11.102 1.00 84.69 79 ILE A N 1
ATOM 655 C CA . ILE A 1 79 ? -17.488 3.810 -12.270 1.00 84.69 79 ILE A CA 1
ATOM 656 C C . ILE A 1 79 ? -18.697 4.755 -12.301 1.00 84.69 79 ILE A C 1
ATOM 658 O O . ILE A 1 79 ? -19.662 4.592 -11.551 1.00 84.69 79 ILE A O 1
ATOM 662 N N . GLN A 1 80 ? -18.630 5.783 -13.149 1.00 79.50 80 GLN A N 1
ATOM 663 C CA . GLN A 1 80 ? -19.647 6.842 -13.204 1.00 79.50 80 GLN A CA 1
ATOM 664 C C . GLN A 1 80 ? -20.985 6.388 -13.794 1.00 79.50 80 GLN A C 1
ATOM 666 O O . GLN A 1 80 ? -22.013 6.954 -13.441 1.00 79.50 80 GLN A O 1
ATOM 671 N N . SER A 1 81 ? -20.984 5.358 -14.641 1.00 80.81 81 SER A N 1
ATOM 672 C CA . SER A 1 81 ? -22.176 4.873 -15.348 1.00 80.81 81 SER A CA 1
ATOM 673 C C . SER A 1 81 ? -23.227 4.213 -14.450 1.00 80.81 81 SER A C 1
ATOM 675 O O . SER A 1 81 ? -24.319 3.924 -14.923 1.00 80.81 81 SER A O 1
ATOM 677 N N . LEU A 1 82 ? -22.920 3.958 -13.173 1.00 83.44 82 LEU A N 1
ATOM 678 C CA . LEU A 1 82 ? -23.797 3.220 -12.265 1.00 83.44 82 LEU A CA 1
ATOM 679 C C . LEU A 1 82 ? -24.497 4.137 -11.263 1.00 83.44 82 LEU A C 1
ATOM 681 O O . LEU A 1 82 ? -23.849 4.928 -10.566 1.00 83.44 82 LEU A O 1
ATOM 685 N N . THR A 1 83 ? -25.806 3.949 -11.118 1.00 88.62 83 THR A N 1
ATOM 686 C CA . THR A 1 83 ? -26.619 4.561 -10.056 1.00 88.62 83 THR A CA 1
ATOM 687 C C . THR A 1 83 ? -26.344 3.904 -8.689 1.00 88.62 83 THR A C 1
ATOM 689 O O . THR A 1 83 ? -25.819 2.789 -8.629 1.00 88.62 83 THR A O 1
ATOM 692 N N . PRO A 1 84 ? -26.673 4.552 -7.552 1.00 89.56 84 PRO A N 1
ATOM 693 C CA . PRO A 1 84 ? -26.463 3.977 -6.218 1.00 89.56 84 PRO A CA 1
ATOM 694 C C . PRO A 1 84 ? -26.996 2.540 -6.007 1.00 89.56 84 PRO A C 1
ATOM 696 O O . PRO A 1 84 ? -26.235 1.730 -5.469 1.00 89.56 84 PRO A O 1
ATOM 699 N N . PRO A 1 85 ? -28.221 2.167 -6.443 1.00 88.88 85 PRO A N 1
ATOM 700 C CA . PRO A 1 85 ? -28.702 0.789 -6.301 1.00 88.88 85 PRO A CA 1
ATOM 701 C C . PRO A 1 85 ? -27.900 -0.206 -7.153 1.00 88.88 85 PRO A C 1
ATOM 703 O O . PRO A 1 85 ? -27.523 -1.272 -6.670 1.00 88.88 85 PRO A O 1
ATOM 706 N N . GLN A 1 86 ? -27.531 0.176 -8.377 1.00 87.69 86 GLN A N 1
ATOM 707 C CA . GLN A 1 86 ? -26.710 -0.646 -9.273 1.00 87.69 86 GLN A CA 1
ATOM 708 C C . GLN A 1 86 ? -25.295 -0.866 -8.706 1.00 87.69 86 GLN A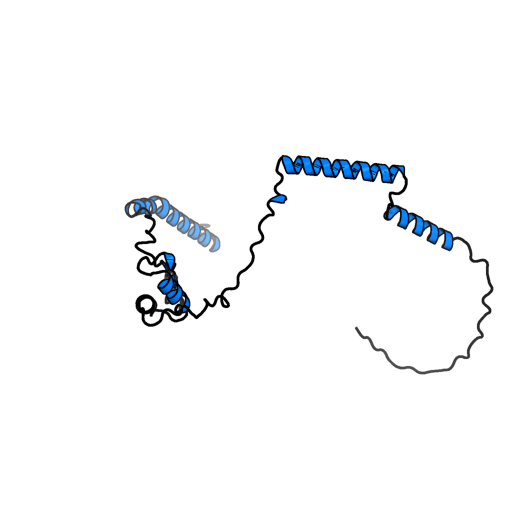 C 1
ATOM 710 O O . GLN A 1 86 ? -24.731 -1.955 -8.800 1.00 87.69 86 GLN A O 1
ATOM 715 N N . ARG A 1 87 ? -24.725 0.137 -8.024 1.00 87.25 87 ARG A N 1
ATOM 716 C CA . ARG A 1 87 ? -23.447 -0.009 -7.301 1.00 87.25 87 ARG A CA 1
ATOM 717 C C . ARG A 1 87 ? -23.556 -0.997 -6.142 1.00 87.25 87 ARG A C 1
ATOM 719 O O . ARG A 1 87 ? -22.642 -1.791 -5.933 1.00 87.25 87 ARG A O 1
ATOM 726 N N . ALA A 1 88 ? -24.658 -0.961 -5.392 1.00 85.94 88 ALA A N 1
ATOM 727 C CA . ALA A 1 88 ? -24.903 -1.920 -4.319 1.00 85.94 88 ALA A CA 1
ATOM 728 C C . ALA A 1 88 ? -25.063 -3.350 -4.865 1.00 85.94 88 ALA A C 1
ATOM 730 O O . ALA A 1 88 ? -24.512 -4.281 -4.275 1.00 85.94 88 ALA A O 1
ATOM 731 N N . LYS A 1 89 ? -25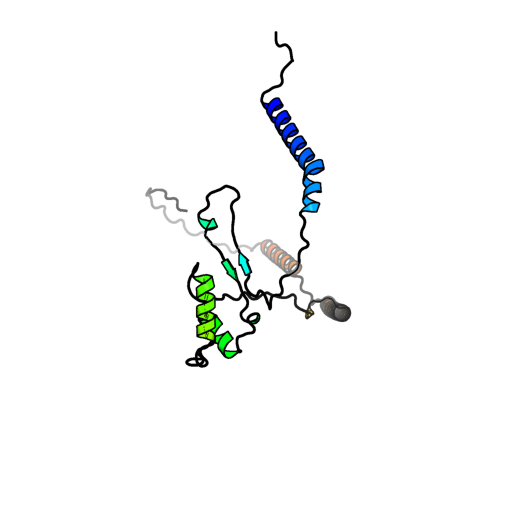.735 -3.512 -6.015 1.00 86.81 89 LYS A N 1
ATOM 732 C CA . LYS A 1 89 ? -25.837 -4.778 -6.760 1.00 86.81 89 LYS A CA 1
ATOM 733 C C . LYS A 1 89 ? -24.455 -5.298 -7.175 1.00 86.81 89 LYS A C 1
ATOM 735 O O . LYS A 1 89 ? -24.107 -6.429 -6.845 1.00 86.81 89 LYS A O 1
ATOM 740 N N . LEU A 1 90 ? -23.609 -4.450 -7.766 1.00 84.81 90 LEU A N 1
ATOM 741 C CA . LEU A 1 90 ? -22.235 -4.804 -8.153 1.00 84.81 90 LEU A CA 1
ATOM 742 C C . LEU A 1 90 ? -21.395 -5.333 -6.975 1.00 84.81 90 LEU A C 1
ATOM 744 O O . LEU A 1 90 ? -20.689 -6.331 -7.113 1.00 84.81 90 LEU A O 1
ATOM 748 N N . CYS A 1 91 ? -21.487 -4.695 -5.804 1.00 83.62 91 CYS A N 1
ATOM 749 C CA . CYS A 1 91 ? -20.759 -5.125 -4.605 1.00 83.62 91 CYS A CA 1
ATOM 750 C C . CYS A 1 91 ? -21.151 -6.533 -4.127 1.00 83.62 91 CYS A C 1
ATOM 752 O O . CYS A 1 91 ? -20.320 -7.219 -3.537 1.00 83.62 91 CYS A O 1
ATOM 754 N N . LYS A 1 92 ? -22.390 -6.971 -4.378 1.00 83.44 92 LYS A N 1
ATOM 755 C CA . LYS A 1 92 ? -22.876 -8.307 -3.998 1.00 83.44 92 LYS A CA 1
ATOM 756 C C . LYS A 1 92 ? -22.382 -9.398 -4.953 1.00 83.44 92 LYS A C 1
ATOM 758 O O . LYS A 1 92 ? -22.134 -10.518 -4.522 1.00 83.44 92 LYS A O 1
ATOM 763 N N . LEU A 1 93 ? -22.196 -9.064 -6.230 1.00 77.38 93 LEU A N 1
ATOM 764 C CA . LEU A 1 93 ? -21.870 -10.021 -7.294 1.00 77.38 93 LEU A CA 1
ATOM 765 C C . LEU A 1 93 ? -20.366 -10.339 -7.429 1.00 77.38 93 LEU A C 1
ATOM 767 O O . LEU A 1 93 ? -19.995 -11.298 -8.101 1.00 77.38 93 LEU A O 1
ATOM 771 N N . ALA A 1 94 ? -19.477 -9.572 -6.791 1.00 69.12 94 ALA A N 1
ATOM 772 C CA . ALA A 1 94 ? -18.024 -9.603 -7.019 1.00 69.12 94 ALA A CA 1
ATOM 773 C C . ALA A 1 94 ? -17.269 -10.882 -6.556 1.00 69.12 94 ALA A C 1
ATOM 775 O O . ALA A 1 94 ? -16.040 -10.884 -6.495 1.00 69.12 94 ALA A O 1
ATOM 776 N N . ALA A 1 95 ? -17.959 -11.975 -6.221 1.00 56.81 95 ALA A N 1
ATOM 777 C CA . ALA A 1 95 ? -17.379 -13.119 -5.517 1.00 56.81 95 ALA A CA 1
ATOM 778 C C . ALA A 1 95 ? -16.599 -14.139 -6.381 1.00 56.81 95 ALA A C 1
ATOM 780 O O . ALA A 1 95 ? -15.950 -15.007 -5.795 1.00 56.81 95 ALA A O 1
ATOM 781 N N . GLN A 1 96 ? -16.621 -14.103 -7.726 1.00 52.12 96 GLN A N 1
ATOM 782 C CA . GLN A 1 96 ? -16.070 -15.222 -8.522 1.00 52.12 96 GLN A CA 1
ATOM 783 C C . GLN A 1 96 ? -15.277 -14.876 -9.811 1.00 52.12 96 GLN A C 1
ATOM 785 O O . GLN A 1 96 ? -15.784 -14.263 -10.744 1.00 52.12 96 GLN A O 1
ATOM 790 N N . ASN A 1 97 ? -14.065 -15.465 -9.864 1.00 43.28 97 ASN A N 1
ATOM 791 C CA . ASN A 1 97 ? -13.259 -15.953 -11.008 1.00 43.28 97 ASN A CA 1
ATOM 792 C C . ASN A 1 97 ? -12.430 -14.997 -11.900 1.00 43.28 97 ASN A C 1
ATOM 794 O O . ASN A 1 97 ? -12.691 -13.809 -12.026 1.00 43.28 97 ASN A O 1
ATOM 798 N N . LYS A 1 98 ? -11.344 -15.552 -12.485 1.00 41.44 98 LYS A N 1
ATOM 799 C CA . LYS A 1 98 ? -10.156 -14.836 -12.999 1.00 41.44 98 LYS A CA 1
ATOM 800 C C . LYS A 1 98 ? -9.732 -15.237 -14.431 1.00 41.44 98 LYS A C 1
ATOM 802 O O . LYS A 1 98 ? -9.990 -16.355 -14.850 1.00 41.44 98 LYS A O 1
ATOM 807 N N . ARG A 1 99 ? -9.039 -14.324 -15.147 1.00 46.00 99 ARG A N 1
ATOM 808 C CA . ARG A 1 99 ? -8.740 -14.229 -16.613 1.00 46.00 99 ARG A CA 1
ATOM 809 C C . ARG A 1 99 ? -9.962 -13.961 -17.492 1.00 46.00 99 ARG A C 1
ATOM 811 O O . ARG A 1 99 ? -9.910 -13.066 -18.320 1.00 46.00 99 ARG A O 1
ATOM 818 N N . PHE A 1 100 ? -11.067 -14.574 -17.095 1.00 61.50 100 PHE A N 1
ATOM 819 C CA . PHE A 1 100 ? -12.437 -14.067 -17.105 1.00 61.50 100 PHE A CA 1
ATOM 820 C C . PHE A 1 100 ? -12.539 -12.557 -16.774 1.00 61.50 100 PHE A C 1
ATOM 822 O O . PHE A 1 100 ? -13.425 -11.916 -17.294 1.00 61.50 100 PHE A O 1
ATOM 829 N N . LEU A 1 101 ? -11.618 -11.958 -15.997 1.00 71.81 101 LEU A N 1
ATOM 830 C CA . LEU A 1 101 ? -11.772 -10.648 -15.329 1.00 71.81 101 LEU A CA 1
ATOM 831 C C . LEU A 1 101 ? -12.273 -9.471 -16.178 1.00 71.81 101 LEU A C 1
ATOM 833 O O . LEU A 1 101 ? -13.077 -8.699 -15.670 1.00 71.81 101 LEU A O 1
ATOM 837 N N . GLY A 1 102 ? -11.780 -9.288 -17.407 1.00 75.75 102 GLY A N 1
ATOM 838 C CA . GLY A 1 102 ? -12.267 -8.210 -18.279 1.00 75.75 102 GLY A CA 1
ATOM 839 C C . GLY A 1 102 ? -13.738 -8.429 -18.630 1.00 75.75 102 GLY A C 1
ATOM 840 O O . GLY A 1 102 ? -14.589 -7.602 -18.306 1.00 75.75 102 GLY A O 1
ATOM 841 N N . ASP A 1 103 ? -14.034 -9.609 -19.171 1.00 80.31 103 ASP A N 1
ATOM 842 C CA . ASP A 1 103 ? -15.386 -10.060 -19.502 1.00 80.31 103 ASP A CA 1
ATOM 843 C C . ASP A 1 103 ? -16.273 -10.189 -18.253 1.00 80.31 103 ASP A C 1
ATOM 845 O O . ASP A 1 103 ? -17.465 -9.925 -18.313 1.00 80.31 103 ASP A O 1
ATOM 849 N N . THR A 1 104 ? -15.723 -10.563 -17.095 1.00 79.62 104 THR A N 1
ATOM 850 C CA . THR A 1 104 ? -16.430 -10.612 -15.810 1.00 79.62 104 THR A CA 1
ATOM 851 C C . THR A 1 104 ? -16.840 -9.227 -15.403 1.00 79.62 104 THR A C 1
ATOM 853 O O . THR A 1 104 ? -17.983 -9.043 -15.031 1.00 79.62 104 THR A O 1
ATOM 856 N N . ILE A 1 105 ? -15.926 -8.255 -15.454 1.00 82.69 105 ILE A N 1
ATOM 857 C CA . ILE A 1 105 ? -16.246 -6.877 -15.101 1.00 82.69 105 ILE A CA 1
ATOM 858 C C . ILE A 1 105 ? -17.335 -6.376 -16.043 1.00 82.69 105 ILE A C 1
ATOM 860 O O . ILE A 1 105 ? -18.311 -5.818 -15.564 1.00 82.69 105 ILE A O 1
ATOM 864 N N . GLN A 1 106 ? -17.240 -6.642 -17.347 1.00 85.75 106 GLN A N 1
ATOM 865 C CA . GLN A 1 106 ? -18.304 -6.291 -18.290 1.00 85.75 106 GLN A CA 1
ATOM 866 C C . GLN A 1 106 ? -19.639 -6.975 -17.957 1.00 85.75 106 GLN A C 1
ATOM 868 O O . GLN A 1 106 ? -20.656 -6.294 -17.906 1.00 85.75 106 GLN A O 1
ATOM 873 N N . LYS A 1 107 ? -19.648 -8.279 -17.653 1.00 86.62 107 LYS A N 1
ATOM 874 C CA . LYS A 1 107 ? -20.853 -9.021 -17.232 1.00 86.62 107 LYS A CA 1
ATOM 875 C C . LYS A 1 107 ? -21.436 -8.488 -15.928 1.00 86.62 107 LYS A C 1
ATOM 877 O O . LYS A 1 107 ? -22.638 -8.313 -15.823 1.00 86.62 107 LYS A O 1
ATOM 882 N N . LEU A 1 108 ? -20.583 -8.199 -14.951 1.00 84.94 108 LEU A N 1
ATOM 883 C CA . LEU A 1 108 ? -20.966 -7.616 -13.672 1.00 84.94 108 LEU A CA 1
ATOM 884 C C . LEU A 1 108 ? -21.543 -6.212 -13.854 1.00 84.94 108 LEU A C 1
ATOM 886 O O . LEU A 1 108 ? -22.468 -5.847 -13.142 1.00 84.94 108 LEU A O 1
ATOM 890 N N . LEU A 1 109 ? -21.002 -5.426 -14.787 1.00 86.31 109 LEU A N 1
ATOM 891 C CA . LEU A 1 109 ? -21.521 -4.105 -15.128 1.00 86.31 109 LEU A CA 1
ATOM 892 C C . LEU A 1 109 ? -22.865 -4.195 -15.850 1.00 86.31 109 LEU A C 1
ATOM 894 O O . LEU A 1 109 ? -23.760 -3.436 -15.497 1.00 86.31 109 LEU A O 1
ATOM 898 N N . ALA A 1 110 ? -23.006 -5.109 -16.811 1.00 89.06 110 ALA A N 1
ATOM 899 C CA . ALA A 1 110 ? -24.263 -5.358 -17.512 1.00 89.06 110 ALA A CA 1
ATOM 900 C C . ALA A 1 110 ? -25.356 -5.787 -16.524 1.00 89.06 110 ALA A C 1
ATOM 902 O O . ALA A 1 110 ? -26.362 -5.102 -16.389 1.00 89.06 110 ALA A O 1
ATOM 903 N N . GLU A 1 111 ? -25.077 -6.809 -15.713 1.00 87.88 111 GLU A N 1
ATOM 904 C CA . GLU A 1 111 ? -25.995 -7.290 -14.680 1.00 87.88 111 GLU A CA 1
ATOM 905 C C . GLU A 1 111 ? -26.306 -6.195 -13.651 1.00 87.88 111 GLU A C 1
ATOM 907 O O . GLU A 1 111 ? -27.440 -6.041 -13.208 1.00 87.88 111 GLU A O 1
ATOM 912 N N . ALA A 1 112 ? -25.319 -5.382 -13.264 1.00 86.38 112 ALA A N 1
ATOM 913 C CA . ALA A 1 112 ? -25.566 -4.249 -12.382 1.00 86.38 112 ALA A CA 1
ATOM 914 C C . ALA A 1 112 ? -26.482 -3.199 -13.024 1.00 86.38 112 ALA A C 1
ATOM 916 O O . ALA A 1 112 ? -27.208 -2.543 -12.288 1.00 86.38 112 ALA A O 1
ATOM 917 N N . GLN A 1 113 ? -26.445 -3.016 -14.346 1.00 87.38 113 GLN A N 1
ATOM 918 C CA . GLN A 1 113 ? -27.289 -2.061 -15.067 1.00 87.38 113 GLN A CA 1
ATOM 919 C C . GLN A 1 113 ? -28.722 -2.564 -15.273 1.00 87.38 113 GLN A C 1
ATOM 921 O O . GLN A 1 113 ? -29.635 -1.736 -15.325 1.00 87.38 113 GLN A O 1
ATOM 926 N N . ASP A 1 114 ? -28.925 -3.881 -15.313 1.00 89.44 114 ASP A N 1
ATOM 927 C CA . ASP A 1 114 ? -30.236 -4.506 -15.475 1.00 89.44 114 ASP A CA 1
ATOM 928 C C . ASP A 1 114 ? -31.191 -4.149 -14.321 1.00 89.44 114 ASP A C 1
ATOM 930 O O . ASP A 1 114 ? -30.910 -4.387 -13.142 1.00 89.44 114 ASP A O 1
ATOM 934 N N . THR A 1 115 ? -32.342 -3.561 -14.669 1.00 84.44 115 THR A N 1
ATOM 935 C CA . THR A 1 115 ? -33.363 -3.052 -13.731 1.00 84.44 115 THR A CA 1
ATOM 936 C C . THR A 1 115 ? -34.393 -4.097 -13.300 1.00 84.44 115 THR A C 1
ATOM 938 O O . THR A 1 115 ? -35.246 -3.800 -12.467 1.00 84.44 115 THR A O 1
ATOM 941 N N . THR A 1 116 ? -34.324 -5.310 -13.853 1.00 89.75 116 THR A N 1
ATOM 942 C CA . THR A 1 116 ? -35.236 -6.430 -13.571 1.00 89.75 116 THR A CA 1
ATOM 943 C C . THR A 1 116 ? -35.205 -6.861 -12.107 1.00 89.75 116 THR A C 1
ATOM 945 O O . THR A 1 116 ? -36.261 -7.051 -11.510 1.00 89.75 116 THR A O 1
ATOM 948 N N . ASP A 1 117 ? -34.012 -6.970 -11.517 1.00 85.69 117 ASP A N 1
ATOM 949 C CA . ASP A 1 117 ? -33.813 -7.261 -10.095 1.00 85.69 117 ASP A CA 1
ATOM 950 C C . ASP A 1 117 ? -32.724 -6.352 -9.504 1.00 85.69 117 ASP A C 1
ATOM 952 O O . ASP A 1 117 ? -31.586 -6.307 -9.981 1.00 85.69 117 ASP A O 1
ATOM 956 N N . THR A 1 118 ? -33.085 -5.602 -8.459 1.00 82.56 118 THR A N 1
ATOM 957 C CA . THR A 1 118 ? -32.232 -4.588 -7.814 1.00 82.56 118 THR A CA 1
ATOM 958 C C . THR A 1 118 ? -31.603 -5.091 -6.507 1.00 82.56 118 THR A C 1
ATOM 960 O O . THR A 1 118 ? -30.704 -4.442 -5.965 1.00 82.56 118 THR A O 1
ATOM 963 N N . PHE A 1 119 ? -32.051 -6.240 -5.983 1.00 86.81 119 PHE A N 1
ATOM 964 C CA . PHE A 1 119 ? -31.633 -6.779 -4.684 1.00 86.81 119 PHE A CA 1
ATOM 965 C C . PHE A 1 119 ? -31.772 -5.783 -3.513 1.00 86.81 119 PHE A C 1
ATOM 967 O O . PHE A 1 119 ? -30.932 -5.772 -2.612 1.00 86.81 119 PHE A O 1
ATOM 974 N N . ALA A 1 120 ? -32.761 -4.883 -3.516 1.00 87.25 120 ALA A N 1
ATOM 975 C CA . ALA A 1 120 ? -32.903 -3.858 -2.469 1.00 87.25 120 ALA A CA 1
ATOM 976 C C . ALA A 1 120 ? -33.239 -4.448 -1.082 1.00 87.25 120 ALA A C 1
ATOM 978 O O . ALA A 1 120 ? -32.910 -3.864 -0.053 1.00 87.25 120 ALA A O 1
ATOM 979 N N . ASP A 1 121 ? -33.862 -5.618 -1.079 1.00 89.31 121 ASP A N 1
ATOM 980 C CA . ASP A 1 121 ? -34.262 -6.427 0.068 1.00 89.31 121 ASP A CA 1
ATOM 981 C C . ASP A 1 121 ? -33.090 -7.172 0.736 1.00 89.31 121 ASP A C 1
ATOM 983 O O . ASP A 1 121 ? -33.114 -7.418 1.943 1.00 89.31 121 ASP A O 1
ATOM 987 N N . VAL A 1 122 ? -32.030 -7.493 -0.011 1.00 88.56 122 VAL A N 1
ATOM 988 C CA . VAL A 1 122 ? -30.869 -8.230 0.513 1.00 88.56 122 VAL A CA 1
ATOM 989 C C . VAL A 1 122 ? -29.825 -7.266 1.107 1.00 88.56 122 VAL A C 1
ATOM 991 O O . VAL A 1 122 ? -29.281 -6.427 0.378 1.00 88.56 122 VAL A O 1
ATOM 994 N N . PRO A 1 123 ? -29.450 -7.378 2.396 1.00 91.06 123 PRO A N 1
ATOM 995 C CA . PRO A 1 123 ? -28.391 -6.553 2.977 1.00 91.06 123 PRO A CA 1
ATOM 996 C C . PRO A 1 123 ? -27.004 -6.926 2.426 1.00 91.06 123 PRO A C 1
ATOM 998 O O . PRO A 1 123 ? -26.759 -8.054 2.004 1.00 91.06 123 PRO A O 1
ATOM 1001 N N . LEU A 1 124 ? -26.060 -5.978 2.446 1.00 88.06 124 LEU A N 1
ATOM 1002 C CA . LEU A 1 124 ? -24.673 -6.242 2.048 1.00 88.06 124 LEU A CA 1
ATOM 1003 C C . LEU A 1 124 ? -23.986 -7.168 3.065 1.00 88.06 124 LEU A C 1
ATOM 1005 O O . LEU A 1 124 ? -23.823 -6.799 4.229 1.00 88.06 124 LEU A O 1
ATOM 1009 N N . ASP A 1 125 ? -23.526 -8.336 2.617 1.00 89.88 125 ASP A N 1
ATOM 1010 C CA . ASP A 1 125 ? -22.789 -9.265 3.474 1.00 89.88 125 ASP A CA 1
ATOM 1011 C C . ASP A 1 125 ? -21.339 -8.797 3.698 1.00 89.88 125 ASP A C 1
ATOM 1013 O O . ASP A 1 125 ? -20.493 -8.851 2.805 1.00 89.88 125 ASP A O 1
ATOM 1017 N N . THR A 1 126 ? -21.033 -8.356 4.922 1.00 89.81 126 THR A N 1
ATOM 1018 C CA . THR A 1 126 ? -19.681 -7.953 5.340 1.00 89.81 126 THR A CA 1
ATOM 1019 C C . THR A 1 126 ? -18.956 -8.997 6.197 1.00 89.81 126 THR A C 1
ATOM 1021 O O . THR A 1 126 ? -17.897 -8.687 6.741 1.00 89.81 126 THR A O 1
ATOM 1024 N N . ARG A 1 127 ? -19.483 -10.222 6.354 1.00 88.81 127 ARG A N 1
ATOM 1025 C CA . ARG A 1 127 ? -18.925 -11.250 7.264 1.00 88.81 127 ARG A CA 1
ATOM 1026 C C . ARG A 1 127 ? -17.523 -11.715 6.870 1.00 88.81 127 ARG A C 1
ATOM 1028 O O . ARG A 1 127 ? -16.717 -12.050 7.733 1.00 88.81 127 ARG A O 1
ATOM 1035 N N . HIS A 1 128 ? -17.208 -11.693 5.577 1.00 87.06 128 HIS A N 1
ATOM 1036 C CA . HIS A 1 128 ? -15.880 -12.030 5.060 1.00 87.06 128 HIS A CA 1
ATOM 1037 C C . HIS A 1 128 ? -14.812 -10.967 5.399 1.00 87.06 128 HIS A C 1
ATOM 1039 O O . HIS A 1 128 ? -13.615 -11.250 5.334 1.00 87.06 128 HIS A O 1
ATOM 1045 N N . VAL A 1 129 ? -15.218 -9.750 5.789 1.00 86.06 129 VAL A N 1
ATOM 1046 C CA . VAL A 1 129 ? -14.314 -8.643 6.129 1.00 86.06 129 VAL A CA 1
ATOM 1047 C C . VAL A 1 129 ? -14.090 -8.585 7.639 1.00 86.06 129 VAL A C 1
ATOM 1049 O O . VAL A 1 129 ? -14.918 -8.079 8.395 1.00 86.06 129 VAL A O 1
ATOM 1052 N N . LYS A 1 130 ? -12.915 -9.028 8.093 1.00 90.44 130 LYS A N 1
ATOM 1053 C CA . LYS A 1 130 ? -12.488 -8.861 9.491 1.00 90.44 130 LYS A CA 1
ATOM 1054 C C . LYS A 1 130 ? -12.029 -7.418 9.726 1.00 90.44 130 LYS A C 1
ATOM 1056 O O . LYS A 1 130 ? -10.942 -7.032 9.301 1.00 90.44 130 LYS A O 1
ATOM 1061 N N . ARG A 1 131 ? -12.854 -6.604 10.394 1.00 90.50 131 ARG A N 1
ATOM 1062 C CA . ARG A 1 131 ? -12.496 -5.226 10.774 1.00 90.50 131 ARG A CA 1
ATOM 1063 C C . ARG A 1 131 ? -11.680 -5.237 12.062 1.00 90.50 131 ARG A C 1
ATOM 1065 O O . ARG A 1 131 ? -12.175 -5.661 13.100 1.00 90.50 131 ARG A O 1
ATOM 1072 N N . THR A 1 132 ? -10.451 -4.739 12.001 1.00 92.06 132 THR A N 1
ATOM 1073 C CA . THR A 1 132 ? -9.615 -4.534 13.186 1.00 92.06 132 THR A CA 1
ATOM 1074 C C . THR A 1 132 ? -9.790 -3.098 13.693 1.00 92.06 132 THR A C 1
ATOM 1076 O O . THR A 1 132 ? -9.576 -2.152 12.925 1.00 92.06 132 THR A O 1
ATOM 1079 N N . PRO A 1 133 ? -10.217 -2.886 14.954 1.00 92.25 133 PRO A N 1
ATOM 1080 C CA . PRO A 1 133 ? -10.291 -1.544 15.510 1.00 92.25 133 PRO A CA 1
ATOM 1081 C C . PRO A 1 133 ? -8.875 -0.974 15.624 1.00 92.25 133 PRO A C 1
ATOM 1083 O O . PRO A 1 133 ? -7.970 -1.622 16.145 1.00 92.25 133 PRO A O 1
ATOM 1086 N N . LYS A 1 134 ? -8.678 0.243 15.114 1.00 92.31 134 LYS A N 1
ATOM 1087 C CA . LYS A 1 134 ? -7.412 0.969 15.245 1.00 92.31 134 LYS A CA 1
ATOM 1088 C C . LYS A 1 134 ? -7.536 1.914 16.440 1.00 92.31 134 LYS A C 1
ATOM 1090 O O . LYS A 1 134 ? -8.240 2.920 16.294 1.00 92.31 134 LYS A O 1
ATOM 1095 N N . PRO A 1 135 ? -6.925 1.610 17.603 1.00 94.50 135 PRO A N 1
ATOM 1096 C CA . PRO A 1 135 ? -6.941 2.539 18.723 1.00 94.50 135 PRO A CA 1
ATOM 1097 C C . PRO A 1 135 ? -6.276 3.845 18.282 1.00 94.50 135 PRO A C 1
ATOM 1099 O O . PRO A 1 135 ? -5.260 3.840 17.586 1.00 94.50 135 PRO A O 1
ATOM 1102 N N . LYS A 1 136 ? -6.892 4.969 18.640 1.00 94.38 136 LYS A N 1
ATOM 1103 C CA . LYS A 1 136 ? -6.336 6.302 18.407 1.00 94.38 136 LYS A CA 1
ATOM 1104 C C . LYS A 1 136 ? -5.864 6.849 19.737 1.00 94.38 136 LYS A C 1
ATOM 1106 O O . LYS A 1 136 ? -6.458 6.545 20.767 1.00 94.38 136 LYS A O 1
ATOM 1111 N N . PHE A 1 137 ? -4.822 7.669 19.691 1.00 95.06 137 PHE A N 1
ATOM 1112 C CA . PHE A 1 137 ? -4.398 8.405 20.868 1.00 95.06 137 PHE A CA 1
ATOM 1113 C C . PHE A 1 137 ? -5.581 9.241 21.394 1.00 95.06 137 PHE A C 1
ATOM 1115 O O . PHE A 1 137 ? -6.161 10.000 20.603 1.00 95.06 137 PHE A O 1
ATOM 1122 N N . PRO A 1 138 ? -5.982 9.081 22.670 1.00 96.88 138 PRO A N 1
ATOM 1123 C CA . PRO A 1 138 ? -7.060 9.867 23.249 1.00 96.88 138 PRO A CA 1
ATOM 1124 C C . PRO A 1 138 ? -6.758 11.357 23.129 1.00 96.88 138 PRO A C 1
ATOM 1126 O O . PRO A 1 138 ? -5.678 11.820 23.492 1.00 96.88 138 PRO A O 1
ATOM 1129 N N . ARG A 1 139 ? -7.718 12.128 22.614 1.00 94.75 139 ARG A N 1
ATOM 1130 C CA . ARG A 1 139 ? -7.534 13.579 22.462 1.00 94.75 139 ARG A CA 1
ATOM 1131 C C . ARG A 1 139 ? -7.391 14.269 23.816 1.00 94.75 139 ARG A C 1
ATOM 1133 O O . ARG A 1 139 ? -6.635 15.223 23.918 1.00 94.75 139 ARG A O 1
ATOM 1140 N N . GLU A 1 140 ? -8.049 13.751 24.850 1.00 92.38 140 GLU A N 1
ATOM 1141 C CA . GLU A 1 140 ? -7.944 14.248 26.229 1.00 92.38 140 GLU A CA 1
ATOM 1142 C C . GLU A 1 140 ? -6.546 14.105 26.855 1.00 92.38 140 GLU A C 1
ATOM 1144 O O . GLU A 1 140 ? -6.237 14.773 27.838 1.00 92.38 140 GLU A O 1
ATOM 1149 N N . TRP A 1 141 ? -5.683 13.245 26.305 1.00 93.56 141 TRP A N 1
ATOM 1150 C CA . TRP A 1 141 ? -4.304 13.084 26.779 1.00 93.56 141 TRP A CA 1
ATOM 1151 C C . TRP A 1 141 ? -3.333 14.037 26.092 1.00 93.56 141 TRP A C 1
ATOM 1153 O O . TRP A 1 141 ? -2.154 14.082 26.446 1.00 93.56 141 TRP A O 1
ATOM 1163 N N . LEU A 1 142 ? -3.801 14.797 25.099 1.00 95.19 142 LEU A N 1
ATOM 1164 C CA . LEU A 1 142 ? -2.992 15.844 24.502 1.00 95.19 142 LEU A CA 1
ATOM 1165 C C . LEU A 1 142 ? -2.671 16.867 25.590 1.00 95.19 142 LEU A C 1
ATOM 1167 O O . LEU A 1 142 ? -3.562 17.431 26.221 1.00 95.19 142 LEU A O 1
ATOM 1171 N N . LEU A 1 143 ? -1.379 17.093 25.814 1.00 93.69 143 LEU A N 1
ATOM 1172 C CA . LEU A 1 143 ? -0.880 17.979 26.857 1.00 93.69 143 LEU A CA 1
ATOM 1173 C C . LEU A 1 143 ? -0.996 19.450 26.413 1.00 93.69 143 LEU A C 1
ATOM 1175 O O . LEU A 1 143 ? 0.007 20.137 26.201 1.00 93.69 143 LEU A O 1
ATOM 1179 N N . THR A 1 144 ? -2.235 19.906 26.219 1.00 96.75 144 THR A N 1
ATOM 1180 C CA . THR A 1 144 ? -2.580 21.301 25.926 1.00 96.75 144 THR A CA 1
ATOM 1181 C C . THR A 1 144 ? -2.221 22.198 27.111 1.00 96.75 144 THR A C 1
ATOM 1183 O O . THR A 1 144 ? -2.025 21.724 28.231 1.00 96.75 144 THR A O 1
ATOM 1186 N N . ALA A 1 145 ? -2.110 23.508 26.880 1.00 96.12 145 ALA A N 1
ATOM 1187 C CA . ALA A 1 145 ? -1.813 24.460 27.953 1.00 96.12 145 ALA A CA 1
ATOM 1188 C C . ALA A 1 145 ? -2.858 24.394 29.083 1.00 96.12 145 ALA A C 1
ATOM 1190 O O . ALA A 1 145 ? -2.494 24.343 30.254 1.00 96.12 145 ALA A O 1
ATOM 1191 N N . GLU A 1 146 ? -4.138 24.288 28.719 1.00 95.06 146 GLU A N 1
ATOM 1192 C CA . GLU A 1 146 ? -5.253 24.093 29.654 1.00 95.06 146 GLU A CA 1
ATOM 1193 C C . GLU A 1 146 ? -5.078 22.807 30.468 1.00 95.06 146 GLU A C 1
ATOM 1195 O O . GLU A 1 146 ? -5.108 22.834 31.696 1.00 95.06 146 GLU A O 1
ATOM 1200 N N . ARG A 1 147 ? -4.771 21.688 29.798 1.00 94.50 147 ARG A N 1
ATOM 1201 C CA . ARG A 1 147 ? -4.568 20.399 30.462 1.00 94.50 147 ARG A CA 1
ATOM 1202 C C . ARG A 1 147 ? -3.377 20.414 31.419 1.00 94.50 147 ARG A C 1
ATOM 1204 O O . ARG A 1 147 ? -3.428 19.773 32.463 1.00 94.50 147 ARG A O 1
ATOM 1211 N N . LYS A 1 148 ? -2.300 21.137 31.095 1.00 96.19 148 LYS A N 1
ATOM 1212 C CA . LYS A 1 148 ? -1.160 21.317 32.011 1.00 96.19 148 LYS A CA 1
ATOM 1213 C C . LYS A 1 148 ? -1.586 22.042 33.285 1.00 96.19 148 LYS A C 1
ATOM 1215 O O . LYS A 1 148 ? -1.282 21.551 34.366 1.00 96.19 148 LYS A O 1
ATOM 1220 N N . ALA A 1 149 ? -2.333 23.138 33.154 1.00 96.06 149 ALA A N 1
ATOM 1221 C CA . ALA A 1 149 ? -2.838 23.894 34.297 1.00 96.06 149 ALA A CA 1
ATOM 1222 C C . ALA A 1 149 ? -3.787 23.052 35.170 1.00 96.06 149 ALA A C 1
ATOM 1224 O O . ALA A 1 149 ? -3.681 23.067 36.396 1.00 96.06 149 ALA A O 1
ATOM 1225 N N . GLU A 1 150 ? -4.664 22.252 34.554 1.00 94.50 150 GLU A N 1
ATOM 1226 C CA . GLU A 1 150 ? -5.511 21.292 35.275 1.00 94.50 150 GLU A CA 1
ATOM 1227 C C . GLU A 1 150 ? -4.682 20.274 36.069 1.00 94.50 150 GLU A C 1
ATOM 1229 O O . GLU A 1 150 ? -4.952 20.029 37.246 1.00 94.50 150 GLU A O 1
ATOM 1234 N N . LEU A 1 151 ? -3.655 19.689 35.443 1.00 95.25 151 LEU A N 1
ATOM 1235 C CA . LEU A 1 151 ? -2.782 18.703 36.083 1.00 95.25 151 LEU A CA 1
ATOM 1236 C C . LEU A 1 151 ? -1.970 19.313 37.229 1.00 95.25 151 LEU A C 1
ATOM 1238 O O . LEU A 1 151 ? -1.783 18.667 38.257 1.00 95.25 151 LEU A O 1
ATOM 1242 N N . GLU A 1 152 ? -1.500 20.548 37.076 1.00 96.06 152 GLU A N 1
ATOM 1243 C CA . GLU A 1 152 ? -0.832 21.292 38.146 1.00 96.06 152 GLU A CA 1
ATOM 1244 C C . GLU A 1 152 ? -1.778 21.556 39.323 1.00 96.06 152 GLU A C 1
ATOM 1246 O O . GLU A 1 152 ? -1.394 21.352 40.477 1.00 96.06 152 GLU A O 1
ATOM 1251 N N . GLY A 1 153 ? -3.032 21.927 39.046 1.00 96.75 153 GLY A N 1
ATOM 1252 C CA . GLY A 1 153 ? -4.067 22.095 40.064 1.00 96.75 153 GLY A CA 1
ATOM 1253 C C . GLY A 1 153 ? -4.369 20.802 40.825 1.00 96.75 153 GLY A C 1
ATOM 1254 O O . GLY A 1 153 ? -4.425 20.812 42.057 1.00 96.75 153 GLY A O 1
ATOM 1255 N N . LEU A 1 154 ? -4.504 19.681 40.109 1.00 96.81 154 LEU A N 1
ATOM 1256 C CA . LEU A 1 154 ? -4.719 18.358 40.705 1.00 96.81 154 LEU A CA 1
ATOM 1257 C C . LEU A 1 154 ? -3.552 17.948 41.610 1.00 96.81 154 LEU A C 1
ATOM 1259 O O . LEU A 1 154 ? -3.773 17.652 42.782 1.00 96.81 154 LEU A O 1
ATOM 1263 N N . ARG A 1 155 ? -2.312 18.037 41.114 1.00 96.19 155 ARG A N 1
ATOM 1264 C CA . ARG A 1 155 ? -1.101 17.712 41.891 1.00 96.19 155 ARG A CA 1
ATOM 1265 C C . ARG A 1 155 ? -0.983 18.562 43.152 1.00 96.19 155 ARG A C 1
ATOM 1267 O O . ARG A 1 155 ? -0.617 18.064 44.212 1.00 96.19 155 ARG A O 1
ATOM 1274 N N . ARG A 1 156 ? -1.306 19.857 43.055 1.00 95.12 156 ARG A N 1
ATOM 1275 C CA . ARG A 1 156 ? -1.285 20.768 44.206 1.00 95.12 156 ARG A CA 1
ATOM 1276 C C . ARG A 1 156 ? -2.313 20.367 45.261 1.00 95.12 156 ARG A C 1
ATOM 1278 O O . ARG A 1 156 ? -2.017 20.447 46.450 1.00 95.12 156 ARG A O 1
ATOM 1285 N N . ARG A 1 157 ? -3.511 19.957 44.843 1.00 95.56 157 ARG A N 1
ATOM 1286 C CA . ARG A 1 157 ? -4.557 19.488 45.756 1.00 95.56 157 ARG A CA 1
ATOM 1287 C C . ARG A 1 157 ? -4.141 18.199 46.461 1.00 95.56 157 ARG A C 1
ATOM 1289 O O . ARG A 1 157 ? -4.249 18.134 47.682 1.00 95.56 157 ARG A O 1
ATOM 1296 N N . GLU A 1 158 ? -3.641 17.224 45.708 1.00 93.88 158 GLU A N 1
ATOM 1297 C CA . GLU A 1 158 ? -3.160 15.947 46.247 1.00 93.88 158 GLU A CA 1
ATOM 1298 C C . GLU A 1 158 ? -2.055 16.165 47.288 1.00 93.88 158 GLU A C 1
ATOM 1300 O O . GLU A 1 158 ? -2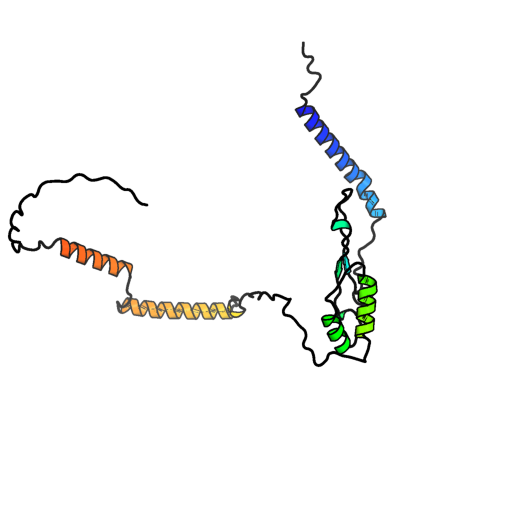.159 15.651 48.399 1.00 93.88 158 GLU A O 1
ATOM 1305 N N . LEU A 1 159 ? -1.075 17.028 46.996 1.00 94.62 159 LEU A N 1
ATOM 1306 C CA . LEU A 1 159 ? 0.008 17.362 47.927 1.00 94.62 159 LEU A CA 1
ATOM 1307 C C . LEU A 1 159 ? -0.503 17.936 49.260 1.00 94.62 159 LEU A C 1
ATOM 1309 O O . LEU A 1 159 ? 0.011 17.599 50.325 1.00 94.62 159 LEU A O 1
ATOM 1313 N N . LEU A 1 160 ? -1.515 18.808 49.221 1.00 93.69 160 LEU A N 1
ATOM 1314 C CA . LEU A 1 160 ? -2.112 19.378 50.434 1.00 93.69 160 LEU A CA 1
ATOM 1315 C C . LEU A 1 160 ? -2.861 18.319 51.250 1.00 93.69 160 LEU A C 1
ATOM 1317 O O . LEU A 1 160 ? -2.802 18.329 52.480 1.00 93.69 160 LEU A O 1
ATOM 1321 N N . GLU A 1 161 ? -3.581 17.420 50.581 1.00 91.06 161 GLU A N 1
ATOM 1322 C CA . GLU A 1 161 ? -4.281 16.314 51.236 1.00 91.06 161 GLU A CA 1
ATOM 1323 C C . GLU A 1 161 ? -3.294 15.318 51.866 1.00 91.06 161 GLU A C 1
ATOM 1325 O O . GLU A 1 161 ? -3.525 14.858 52.985 1.00 91.06 161 GLU A O 1
ATOM 1330 N N . GLU A 1 162 ? -2.174 15.024 51.203 1.00 88.69 162 GLU A N 1
ATOM 1331 C CA . GLU A 1 162 ? -1.086 14.210 51.756 1.00 88.69 162 GLU A CA 1
ATOM 1332 C C . GLU A 1 162 ? -0.408 14.886 52.951 1.00 88.69 162 GLU A C 1
ATOM 1334 O O . GLU A 1 162 ? -0.255 14.249 53.993 1.00 88.69 162 GLU A O 1
ATOM 1339 N N . GLY A 1 163 ? -0.087 16.180 52.854 1.00 89.56 163 GLY A N 1
ATOM 1340 C CA . GLY A 1 163 ? 0.479 16.953 53.964 1.00 89.56 163 GLY A CA 1
ATOM 1341 C C . GLY A 1 163 ? -0.400 16.901 55.217 1.00 89.56 163 GLY A C 1
ATOM 1342 O O . GLY A 1 163 ? 0.087 16.596 56.302 1.00 89.56 163 GLY A O 1
ATOM 1343 N N . ARG A 1 164 ? -1.722 17.059 55.058 1.00 90.38 164 ARG A N 1
ATOM 1344 C CA . ARG A 1 164 ? -2.690 16.915 56.164 1.00 90.38 164 ARG A CA 1
ATOM 1345 C C . ARG A 1 164 ? -2.679 15.519 56.790 1.00 90.38 164 ARG A C 1
ATOM 1347 O O . ARG A 1 164 ? -2.822 15.388 58.003 1.00 90.38 164 ARG A O 1
ATOM 1354 N N . LYS A 1 165 ? -2.532 14.461 55.985 1.00 88.00 165 LYS A N 1
ATOM 1355 C CA . LYS A 1 165 ? -2.452 13.079 56.493 1.00 88.00 165 LYS A CA 1
ATOM 1356 C C . LYS A 1 165 ? -1.155 12.830 57.262 1.00 88.00 165 LYS A C 1
ATOM 1358 O O . LYS A 1 165 ? -1.187 12.096 58.247 1.00 88.00 165 LYS A O 1
ATOM 1363 N N . VAL A 1 166 ? -0.046 13.432 56.830 1.00 85.31 166 VAL A N 1
ATOM 1364 C CA . VAL A 1 166 ? 1.241 13.374 57.540 1.00 85.31 166 VAL A CA 1
ATOM 1365 C C . VAL A 1 166 ? 1.143 14.084 58.884 1.00 85.31 166 VAL A C 1
ATOM 1367 O O . VAL A 1 166 ? 1.475 13.484 59.899 1.00 85.31 166 VAL A O 1
ATOM 1370 N N . GLU A 1 167 ? 0.624 15.313 58.912 1.00 84.75 167 GLU A N 1
ATOM 1371 C CA . GLU A 1 167 ? 0.420 16.074 60.154 1.00 84.75 167 GLU A CA 1
ATOM 1372 C C . GLU A 1 167 ? -0.497 15.337 61.138 1.00 84.75 167 GLU A C 1
ATOM 1374 O O . GLU A 1 167 ? -0.265 15.345 62.345 1.00 84.75 167 GLU A O 1
ATOM 1379 N N . GLY A 1 168 ? -1.516 14.646 60.623 1.00 86.12 168 GLY A N 1
ATOM 1380 C CA . GLY A 1 168 ? -2.409 13.811 61.420 1.00 86.12 168 GLY A CA 1
ATOM 1381 C C . GLY A 1 168 ? -1.855 12.435 61.812 1.00 86.12 168 GLY A C 1
ATOM 1382 O O . GLY A 1 168 ? -2.623 11.645 62.355 1.00 86.12 168 GLY A O 1
ATOM 1383 N N . ASN A 1 169 ? -0.587 12.100 61.511 1.00 78.94 169 ASN A N 1
ATOM 1384 C CA . ASN A 1 169 ? 0.005 10.756 61.675 1.00 78.94 169 ASN A CA 1
ATOM 1385 C C . ASN A 1 169 ? -0.842 9.611 61.064 1.00 78.94 169 ASN A C 1
ATOM 1387 O O . ASN A 1 169 ? -0.731 8.450 61.453 1.00 78.94 169 ASN A O 1
ATOM 1391 N N . LEU A 1 170 ? -1.689 9.929 60.083 1.00 80.81 170 LEU A N 1
ATOM 1392 C CA . LEU A 1 170 ? -2.573 8.996 59.376 1.00 80.81 170 LEU A CA 1
ATOM 1393 C C . LEU A 1 170 ? -1.901 8.404 58.128 1.00 80.81 170 LEU A C 1
ATOM 1395 O O . LEU A 1 170 ? -2.485 7.552 57.454 1.00 80.81 170 LEU A O 1
ATOM 1399 N N . LEU A 1 171 ? -0.690 8.863 57.789 1.00 79.25 171 LEU A N 1
ATOM 1400 C CA . LEU A 1 171 ? 0.085 8.327 56.677 1.00 79.25 171 LEU A CA 1
ATOM 1401 C C . LEU A 1 171 ? 0.703 6.976 57.066 1.00 79.25 171 LEU A C 1
ATOM 1403 O O . LEU A 1 171 ? 1.711 6.906 57.767 1.00 79.25 171 LEU A O 1
ATOM 1407 N N . VAL A 1 172 ? 0.104 5.890 56.582 1.00 77.62 172 VAL A N 1
ATOM 1408 C CA . VAL A 1 172 ? 0.604 4.531 56.813 1.00 77.62 172 VAL A CA 1
ATOM 1409 C C . VAL A 1 172 ? 1.741 4.222 55.840 1.00 77.62 172 VAL A C 1
ATOM 1411 O O . VAL A 1 172 ? 1.526 4.093 54.636 1.00 77.62 172 VAL A O 1
ATOM 1414 N N . SER A 1 173 ? 2.954 4.047 56.366 1.00 82.44 173 SER A N 1
ATOM 1415 C CA . SER A 1 173 ? 4.065 3.457 55.613 1.00 82.44 173 SER A CA 1
ATOM 1416 C C . SER A 1 173 ? 3.992 1.934 55.699 1.00 82.44 173 SER A C 1
ATOM 1418 O O . SER A 1 173 ? 4.176 1.362 56.772 1.00 82.44 173 SER A O 1
ATOM 1420 N N . GLY A 1 174 ? 3.746 1.262 54.570 1.00 85.38 174 GLY A N 1
ATOM 1421 C CA . GLY A 1 174 ? 3.686 -0.204 54.521 1.00 85.38 174 GLY A CA 1
ATOM 1422 C C . GLY A 1 174 ? 4.998 -0.875 54.945 1.00 85.38 174 GLY A C 1
ATOM 1423 O O . GLY A 1 174 ? 4.972 -1.868 55.663 1.00 85.38 174 GLY A O 1
ATOM 1424 N N . VAL A 1 175 ? 6.149 -0.303 54.572 1.00 88.12 175 VAL A N 1
ATOM 1425 C CA . VAL A 1 175 ? 7.471 -0.804 54.994 1.00 88.12 175 VAL A CA 1
ATOM 1426 C C . VAL A 1 175 ? 7.656 -0.632 56.500 1.00 88.12 175 VAL A C 1
ATOM 1428 O O . VAL A 1 175 ? 8.029 -1.587 57.176 1.00 88.12 175 VAL A O 1
ATOM 1431 N N . GLY A 1 176 ? 7.300 0.538 57.039 1.00 85.00 176 GLY A N 1
ATOM 1432 C CA . GLY A 1 176 ? 7.383 0.798 58.477 1.00 85.00 176 GLY A CA 1
ATOM 1433 C C . GLY A 1 176 ? 6.485 -0.134 59.295 1.00 85.00 176 GLY A C 1
ATOM 1434 O O . GLY A 1 176 ? 6.918 -0.655 60.318 1.00 85.00 176 GLY A O 1
ATOM 1435 N N . ALA A 1 177 ? 5.270 -0.419 58.816 1.00 86.25 177 ALA A N 1
ATOM 1436 C CA . ALA A 1 177 ? 4.369 -1.376 59.458 1.00 86.25 177 ALA A CA 1
ATOM 1437 C C . ALA A 1 177 ? 4.944 -2.805 59.457 1.00 86.25 177 ALA A C 1
ATOM 1439 O O . ALA A 1 177 ? 4.859 -3.508 60.462 1.00 86.25 177 ALA A O 1
ATOM 1440 N N . ILE A 1 178 ? 5.576 -3.228 58.355 1.00 87.50 178 ILE A N 1
ATOM 1441 C CA . ILE A 1 178 ? 6.223 -4.546 58.254 1.00 87.50 178 ILE A CA 1
ATOM 1442 C C . ILE A 1 178 ? 7.431 -4.641 59.192 1.00 87.50 178 ILE A C 1
ATOM 1444 O O . ILE A 1 178 ? 7.604 -5.659 59.857 1.00 87.50 178 ILE A O 1
ATOM 1448 N N . GLU A 1 179 ? 8.272 -3.611 59.258 1.00 88.12 179 GLU A N 1
ATOM 1449 C CA . GLU A 1 179 ? 9.440 -3.581 60.147 1.00 88.12 179 GLU A CA 1
ATOM 1450 C C . GLU A 1 179 ? 9.037 -3.589 61.624 1.00 88.12 179 GLU A C 1
ATOM 1452 O O . GLU A 1 179 ? 9.620 -4.333 62.413 1.00 88.12 179 GLU A O 1
ATOM 1457 N N . GLN A 1 180 ? 7.996 -2.837 61.990 1.00 86.00 180 GLN A N 1
ATOM 1458 C CA . GLN A 1 180 ? 7.417 -2.865 63.334 1.00 86.00 180 GLN A CA 1
ATOM 1459 C C . GLN A 1 180 ? 6.876 -4.253 63.682 1.00 86.00 180 GLN A C 1
ATOM 1461 O O . GLN A 1 180 ? 7.174 -4.767 64.759 1.00 86.00 180 GLN A O 1
ATOM 1466 N N . GLN A 1 181 ? 6.149 -4.891 62.760 1.00 88.12 181 GLN A N 1
ATOM 1467 C CA . GLN A 1 181 ? 5.634 -6.243 62.965 1.00 88.12 181 GLN A CA 1
ATOM 1468 C C . GLN A 1 181 ? 6.772 -7.262 63.123 1.00 88.12 181 GLN A C 1
ATOM 1470 O O . GLN A 1 181 ? 6.765 -8.044 64.068 1.00 88.12 181 GLN A O 1
ATOM 1475 N N . ARG A 1 182 ? 7.804 -7.194 62.269 1.00 87.00 182 ARG A N 1
ATOM 1476 C CA . ARG A 1 182 ? 9.010 -8.035 62.377 1.00 87.00 182 ARG A CA 1
ATOM 1477 C C . ARG A 1 182 ? 9.730 -7.842 63.708 1.00 87.00 182 ARG A C 1
ATOM 1479 O O . ARG A 1 182 ? 10.203 -8.817 64.280 1.00 87.00 182 ARG A O 1
ATOM 1486 N N . ALA A 1 183 ? 9.812 -6.611 64.207 1.00 85.75 183 ALA A N 1
ATOM 1487 C CA . ALA A 1 183 ? 10.412 -6.318 65.504 1.00 85.75 183 ALA A CA 1
ATOM 1488 C C . ALA A 1 183 ? 9.570 -6.859 66.674 1.00 85.75 183 ALA A C 1
ATOM 1490 O O . ALA A 1 183 ? 10.135 -7.343 67.652 1.00 85.75 183 ALA A O 1
ATOM 1491 N N . ILE A 1 184 ? 8.236 -6.806 66.582 1.00 88.56 184 ILE A N 1
ATOM 1492 C CA . ILE A 1 184 ? 7.323 -7.407 67.568 1.00 88.56 184 ILE A CA 1
ATOM 1493 C C . ILE A 1 184 ? 7.473 -8.931 67.571 1.00 88.56 184 ILE A C 1
ATOM 1495 O O . ILE A 1 184 ? 7.629 -9.525 68.636 1.00 88.56 184 ILE A O 1
ATOM 1499 N N . ASP A 1 185 ? 7.481 -9.557 66.396 1.00 83.56 185 ASP A N 1
ATOM 1500 C CA . ASP A 1 185 ? 7.639 -11.005 66.253 1.00 83.56 185 ASP A CA 1
ATOM 1501 C C . ASP A 1 185 ? 9.018 -11.476 66.745 1.00 83.56 185 ASP A C 1
ATOM 1503 O O . ASP A 1 185 ? 9.111 -12.497 67.427 1.00 83.56 185 ASP A O 1
ATOM 1507 N N . ALA A 1 186 ? 10.081 -10.707 66.477 1.00 83.06 186 ALA A N 1
ATOM 1508 C CA . ALA A 1 186 ? 11.422 -10.967 67.001 1.00 83.06 186 ALA A CA 1
ATOM 1509 C C . ALA A 1 186 ? 11.472 -10.871 68.537 1.00 83.06 186 ALA A C 1
ATOM 1511 O O . ALA A 1 186 ? 11.983 -11.777 69.186 1.00 83.06 186 ALA A O 1
ATOM 1512 N N . LYS A 1 187 ? 10.869 -9.835 69.137 1.00 78.44 187 LYS A N 1
ATOM 1513 C CA . LYS A 1 187 ? 10.787 -9.692 70.604 1.00 78.44 187 LYS A CA 1
ATOM 1514 C C . LYS A 1 187 ? 9.953 -10.792 71.260 1.00 78.44 187 LYS A C 1
ATOM 1516 O O . LYS A 1 187 ? 10.323 -11.300 72.311 1.00 78.44 187 LYS A O 1
ATOM 1521 N N . ARG A 1 188 ? 8.855 -11.206 70.623 1.00 74.44 188 ARG A N 1
ATOM 1522 C CA . ARG A 1 188 ? 8.019 -12.327 71.078 1.00 74.44 188 ARG A CA 1
ATOM 1523 C C . ARG A 1 188 ? 8.765 -13.666 71.043 1.00 74.44 188 ARG A C 1
ATOM 1525 O O . ARG A 1 188 ? 8.421 -14.563 71.804 1.00 74.44 188 ARG A O 1
ATOM 1532 N N . ALA A 1 189 ? 9.760 -13.810 70.168 1.00 69.38 189 ALA A N 1
ATOM 1533 C CA . ALA A 1 189 ? 10.646 -14.971 70.137 1.00 69.38 189 ALA A CA 1
ATOM 1534 C C . ALA A 1 189 ? 11.757 -14.917 71.209 1.00 69.38 189 ALA A C 1
ATOM 1536 O O . ALA A 1 189 ? 12.274 -15.968 71.583 1.00 69.38 189 ALA A O 1
ATOM 1537 N N . GLU A 1 190 ? 12.120 -13.724 71.698 1.00 61.53 190 GLU A N 1
ATOM 1538 C CA . GLU A 1 190 ? 13.152 -13.512 72.728 1.00 61.53 190 GLU A CA 1
ATOM 1539 C C . GLU A 1 190 ? 12.632 -13.631 74.171 1.00 61.53 190 GLU A C 1
ATOM 1541 O O . GLU A 1 190 ? 13.416 -13.953 75.064 1.00 61.53 190 GLU A O 1
ATOM 1546 N N . GLU A 1 191 ? 11.335 -13.428 74.431 1.00 49.72 191 GLU A N 1
ATOM 1547 C CA . GLU A 1 191 ? 10.741 -13.782 75.727 1.00 49.72 191 GLU A CA 1
ATOM 1548 C C . GLU A 1 191 ? 10.813 -15.312 75.914 1.00 49.72 191 GLU A C 1
ATOM 1550 O O . GLU A 1 191 ? 10.167 -16.051 75.161 1.00 49.72 191 GLU A O 1
ATOM 1555 N N . PRO A 1 192 ? 11.584 -15.841 76.891 1.00 53.28 192 PRO A N 1
ATOM 1556 C CA . PRO A 1 192 ? 11.612 -17.272 77.114 1.00 53.28 192 PRO A CA 1
ATOM 1557 C C . PRO A 1 192 ? 10.222 -17.680 77.588 1.00 53.28 192 PRO A C 1
ATOM 1559 O O . PRO A 1 192 ? 9.748 -17.217 78.627 1.00 53.28 192 PRO A O 1
ATOM 1562 N N . VAL A 1 193 ? 9.574 -18.574 76.839 1.00 52.81 193 VAL A N 1
ATOM 1563 C CA . VAL A 1 193 ? 8.454 -19.367 77.345 1.00 52.81 193 VAL A CA 1
ATOM 1564 C C . VAL A 1 193 ? 8.975 -20.088 78.586 1.00 52.81 193 VAL A C 1
ATOM 1566 O O . VAL A 1 193 ? 9.645 -21.118 78.493 1.00 52.81 193 VAL A O 1
ATOM 1569 N N . MET A 1 194 ? 8.732 -19.486 79.750 1.00 46.84 194 MET A N 1
ATOM 1570 C CA . MET A 1 194 ? 8.953 -20.091 81.051 1.00 46.84 194 MET A CA 1
ATOM 1571 C C . MET A 1 194 ? 8.268 -21.453 81.025 1.00 46.84 194 MET A C 1
ATOM 1573 O O . MET A 1 194 ? 7.086 -21.571 80.709 1.00 46.84 194 MET A O 1
ATOM 1577 N N . ALA A 1 195 ? 9.079 -22.476 81.267 1.00 52.78 195 ALA A N 1
ATOM 1578 C CA . ALA A 1 195 ? 8.755 -23.881 81.151 1.00 52.78 195 ALA A CA 1
ATOM 1579 C C . ALA A 1 195 ? 7.395 -24.256 81.771 1.00 52.78 195 ALA A C 1
ATOM 1581 O O . ALA A 1 195 ? 7.267 -24.338 82.991 1.00 52.78 195 ALA A O 1
ATOM 1582 N N . GLU A 1 196 ? 6.426 -24.632 80.934 1.00 42.88 196 GLU A N 1
ATOM 1583 C CA . GLU A 1 196 ? 5.515 -25.721 81.284 1.00 42.88 196 GLU A CA 1
ATOM 1584 C C . GLU A 1 196 ? 6.179 -27.031 80.861 1.00 42.88 196 GLU A C 1
ATOM 1586 O O . GLU A 1 196 ? 6.435 -27.292 79.681 1.00 42.88 196 GLU A O 1
ATOM 1591 N N . ALA A 1 197 ? 6.508 -27.850 81.856 1.00 48.03 197 ALA A N 1
ATOM 1592 C CA . ALA A 1 197 ? 7.071 -29.173 81.672 1.00 48.03 197 ALA A CA 1
ATOM 1593 C C . ALA A 1 197 ? 6.139 -30.039 80.805 1.00 48.03 197 ALA A C 1
ATOM 1595 O O . ALA A 1 197 ? 5.132 -30.565 81.278 1.00 48.03 197 ALA A O 1
ATOM 1596 N N . ARG A 1 198 ? 6.497 -30.250 79.532 1.00 48.16 198 ARG A N 1
ATOM 1597 C CA . ARG A 1 198 ? 5.949 -31.370 78.760 1.00 48.16 198 ARG A CA 1
ATOM 1598 C C . ARG A 1 198 ? 6.441 -32.666 79.401 1.00 48.16 198 ARG A C 1
ATOM 1600 O O . ARG A 1 198 ? 7.640 -32.939 79.410 1.00 48.16 198 ARG A O 1
ATOM 1607 N N . GLN A 1 199 ? 5.511 -33.451 79.944 1.00 44.34 199 GLN A N 1
ATOM 1608 C CA . GLN A 1 199 ? 5.800 -34.790 80.452 1.00 44.34 199 GLN A CA 1
ATOM 1609 C C . GLN A 1 199 ? 6.433 -35.669 79.357 1.00 44.34 199 GLN A C 1
ATOM 1611 O O . GLN A 1 199 ? 6.049 -35.568 78.187 1.00 44.34 199 GLN A O 1
ATOM 1616 N N . PRO A 1 200 ? 7.377 -36.559 79.712 1.00 44.91 200 PRO A N 1
ATOM 1617 C CA . PRO A 1 200 ? 7.975 -37.474 78.755 1.00 44.91 200 PRO A CA 1
ATOM 1618 C C . PRO A 1 200 ? 6.932 -38.494 78.285 1.00 44.91 200 PRO A C 1
ATOM 1620 O O . PRO A 1 200 ? 6.373 -39.253 79.075 1.00 44.91 200 PRO A O 1
ATOM 1623 N N . VAL A 1 201 ? 6.687 -38.529 76.976 1.00 53.97 201 VAL A N 1
ATOM 1624 C CA . VAL A 1 201 ? 5.861 -39.561 76.342 1.00 53.97 201 VAL A CA 1
ATOM 1625 C C . VAL A 1 201 ? 6.612 -40.895 76.414 1.00 53.97 201 VAL A C 1
ATOM 1627 O O . VAL A 1 201 ? 7.789 -40.979 76.058 1.00 53.97 201 VAL A O 1
ATOM 1630 N N . GLY A 1 202 ? 5.942 -41.932 76.920 1.00 47.97 202 GLY A N 1
ATOM 1631 C CA . GLY A 1 202 ? 6.525 -43.248 77.179 1.00 47.97 202 GLY A CA 1
ATOM 1632 C C . GLY A 1 202 ? 7.132 -43.914 75.939 1.00 47.97 202 GLY A C 1
ATOM 1633 O O . GLY A 1 202 ? 6.574 -43.874 74.844 1.00 47.97 202 GLY A O 1
ATOM 1634 N N . ARG A 1 203 ? 8.280 -44.572 76.140 1.00 48.62 203 ARG A N 1
ATOM 1635 C CA . ARG A 1 203 ? 8.985 -45.409 75.155 1.00 48.62 203 ARG A CA 1
ATOM 1636 C C . ARG A 1 203 ? 8.050 -46.498 74.600 1.00 48.62 203 ARG A C 1
ATOM 1638 O O . ARG A 1 203 ? 7.823 -47.519 75.246 1.00 48.62 203 ARG A O 1
ATOM 1645 N N . GLY A 1 204 ? 7.544 -46.294 73.386 1.00 47.06 204 GLY A N 1
ATOM 1646 C CA . GLY A 1 204 ? 6.867 -47.324 72.598 1.00 47.06 204 GLY A CA 1
ATOM 1647 C C . GLY A 1 204 ? 7.858 -48.381 72.102 1.00 47.06 204 GLY A C 1
ATOM 1648 O O . GLY A 1 204 ? 8.926 -48.057 71.585 1.00 47.06 204 GLY A O 1
ATOM 1649 N N . LYS A 1 205 ? 7.512 -49.656 72.307 1.00 46.62 205 LYS A N 1
ATOM 1650 C CA . LYS A 1 205 ? 8.305 -50.843 71.956 1.00 46.62 205 LYS A CA 1
ATOM 1651 C C . LYS A 1 205 ? 8.644 -50.897 70.461 1.00 46.62 205 LYS A C 1
ATOM 1653 O O . LYS A 1 205 ? 7.779 -50.773 69.602 1.00 46.62 205 LYS A O 1
ATOM 1658 N N . MET A 1 206 ? 9.916 -51.180 70.199 1.00 40.78 206 MET A N 1
ATOM 1659 C CA . MET A 1 206 ? 10.512 -51.459 68.894 1.00 40.78 206 MET A CA 1
ATOM 1660 C C . MET A 1 206 ? 9.940 -52.774 68.324 1.00 40.78 206 MET A C 1
ATOM 1662 O O . MET A 1 206 ? 10.238 -53.854 68.833 1.00 40.78 206 MET A O 1
ATOM 1666 N N . GLY A 1 207 ? 9.102 -52.680 67.289 1.00 44.44 207 GLY A N 1
ATOM 1667 C CA . GLY A 1 207 ? 8.695 -53.801 66.435 1.00 44.44 207 GLY A CA 1
ATOM 1668 C C . GLY A 1 207 ? 9.652 -53.939 65.247 1.00 44.44 207 GLY A C 1
ATOM 1669 O O . GLY A 1 207 ? 10.056 -52.947 64.649 1.00 44.44 207 GLY A O 1
ATOM 1670 N N . ARG A 1 208 ? 10.071 -55.170 64.949 1.00 44.22 208 ARG A N 1
ATOM 1671 C CA . ARG A 1 208 ? 11.119 -55.531 63.979 1.00 44.22 208 ARG A CA 1
ATOM 1672 C C . ARG A 1 208 ? 10.547 -55.742 62.562 1.00 44.22 208 ARG A C 1
ATOM 1674 O O . ARG A 1 208 ? 9.594 -56.499 62.445 1.00 44.22 208 ARG A O 1
ATOM 1681 N N . LYS A 1 209 ? 11.293 -55.243 61.555 1.00 47.06 209 LYS A N 1
ATOM 1682 C CA . LYS A 1 209 ? 11.355 -55.603 60.105 1.00 47.06 209 LYS A CA 1
ATOM 1683 C C . LYS A 1 209 ? 10.095 -55.272 59.270 1.00 47.06 209 LYS A C 1
ATOM 1685 O O . LYS A 1 209 ? 8.994 -55.367 59.771 1.00 47.06 209 LYS A O 1
ATOM 1690 N N . GLU A 1 210 ? 10.189 -54.791 58.025 1.00 42.16 210 GLU A N 1
ATOM 1691 C CA . GLU A 1 210 ? 10.886 -55.388 56.871 1.00 42.16 210 GLU A CA 1
ATOM 1692 C C . GLU A 1 210 ? 11.437 -54.372 55.845 1.00 42.16 210 GLU A C 1
ATOM 1694 O O . GLU A 1 210 ? 11.039 -53.212 55.786 1.00 42.16 210 GLU A O 1
ATOM 1699 N N . MET A 1 211 ? 12.392 -54.853 55.041 1.00 43.75 211 MET A N 1
ATOM 1700 C CA . MET A 1 211 ? 12.975 -54.178 53.879 1.00 43.75 211 MET A CA 1
ATOM 1701 C C . MET A 1 211 ? 11.978 -54.073 52.723 1.00 43.75 211 MET A C 1
ATOM 1703 O O . MET A 1 211 ? 11.292 -55.047 52.428 1.00 43.75 211 MET A O 1
ATOM 1707 N N . GLY A 1 212 ? 12.006 -52.971 51.969 1.00 44.50 212 GLY A N 1
ATOM 1708 C CA . GLY A 1 212 ? 11.247 -52.903 50.721 1.00 44.50 212 GLY A CA 1
ATOM 1709 C C . GLY A 1 212 ? 11.335 -51.583 49.965 1.00 44.50 212 GLY A C 1
ATOM 1710 O O . GLY A 1 212 ? 10.406 -50.799 50.009 1.00 44.50 212 GLY A O 1
ATOM 1711 N N . GLN A 1 213 ? 12.442 -51.413 49.240 1.00 50.75 213 GLN A N 1
ATOM 1712 C CA . GLN A 1 213 ? 12.555 -50.773 47.919 1.00 50.75 213 GLN A CA 1
ATOM 1713 C C . GLN A 1 213 ? 12.182 -49.287 47.707 1.00 50.75 213 GLN A C 1
ATOM 1715 O O . GLN A 1 213 ? 11.102 -48.787 47.994 1.00 50.75 213 GLN A O 1
ATOM 1720 N N . GLN A 1 214 ? 13.141 -48.621 47.059 1.00 51.56 214 GLN A N 1
ATOM 1721 C CA . GLN A 1 214 ? 13.081 -47.314 46.411 1.00 51.56 214 GLN A CA 1
ATOM 1722 C C . GLN A 1 214 ? 11.862 -47.139 45.493 1.00 51.56 214 GLN A C 1
ATOM 1724 O O . GLN A 1 214 ? 11.554 -48.030 44.701 1.00 51.56 214 GLN A O 1
ATOM 1729 N N . ARG A 1 215 ? 11.331 -45.910 45.423 1.00 39.56 215 ARG A N 1
ATOM 1730 C CA . ARG A 1 215 ? 11.002 -45.305 44.124 1.00 39.56 215 ARG A CA 1
ATOM 1731 C C . ARG A 1 215 ? 10.930 -43.778 44.164 1.00 39.56 215 ARG A C 1
ATOM 1733 O O . ARG A 1 215 ? 10.161 -43.180 44.902 1.00 39.56 215 ARG A O 1
ATOM 1740 N N . VAL A 1 216 ? 11.748 -43.203 43.292 1.00 45.12 216 VAL A N 1
ATOM 1741 C CA . VAL A 1 216 ? 11.693 -41.854 42.723 1.00 45.12 216 VAL A CA 1
ATOM 1742 C C . VAL A 1 216 ? 10.361 -41.633 42.006 1.00 45.12 216 VAL A C 1
ATOM 1744 O O . VAL A 1 216 ? 10.002 -42.500 41.211 1.00 45.12 216 VAL A O 1
ATOM 1747 N N . GLN A 1 217 ? 9.721 -40.469 42.183 1.00 48.28 217 GLN A N 1
ATOM 1748 C CA . GLN A 1 217 ? 8.936 -39.746 41.158 1.00 48.28 217 GLN A CA 1
ATOM 1749 C C . GLN A 1 217 ? 9.015 -38.238 41.476 1.00 48.28 217 GLN A C 1
ATOM 1751 O O . GLN A 1 217 ? 8.777 -37.858 42.615 1.00 48.28 217 GLN A O 1
ATOM 1756 N N . ARG A 1 218 ? 9.680 -37.470 40.602 1.00 45.59 218 ARG A N 1
ATOM 1757 C CA . ARG A 1 218 ? 9.136 -36.520 39.604 1.00 45.59 218 ARG A CA 1
ATOM 1758 C C . ARG A 1 218 ? 8.843 -35.140 40.174 1.00 45.59 218 ARG A C 1
ATOM 1760 O O . ARG A 1 218 ? 7.919 -35.033 40.999 1.00 45.59 218 ARG A O 1
#

Organism: NCBI:txid1157616